Protein AF-A0A6U3QDC5-F1 (afdb_monomer)

Secondary structure (DSSP, 8-state):
-PPPPP-------TT-HHHHHHHHHHH---S----SS---SGGGHHHHHHHHHHHHHHHHHHHHHHTSGGGS------------------------------------TTSPPPEEEEEE--S-HHHHHHHHHHHHHTTEEEEE---S-SSPSSPPTT---SS--EEEEEEE-GGGGGGGSTT--SS-TT-------------------

Nearest PDB structures (foldseek):
  8fzb-assembly3_C  TM=7.877E-01  e=9.342E-04  Homo sapiens
  8fzb-assembly2_B  TM=7.546E-01  e=1.269E-03  Homo sapiens
  8fzb-assembly1_A  TM=7.494E-01  e=5.878E-03  Homo sapiens
  1f38-assembly1_A  TM=3.798E-01  e=4.568E-01  Methanothermobacter thermautotrophicus
  7f4t-assembly4_K  TM=3.963E-01  e=2.115E+00  Tetrahymena thermophila SB210

Foldseek 3Di:
DDDDDDDDDADADQLDPVRLVVCCVPPNQDLEDEDDCQLVDLVRLLSNLLSVVVSLVSVVVVVVVVPPPPPPDDDDDDDDDDDDDDDDDDDDDDDDDDDDPPPPPDPPVPDDRRKYKYWDFDPDPVSVVSSQVSCVVLQKHKDWDPDPPPADPPHPPPDDDPTDTTIIIIGGHPVCPVVPDVQDDSRDPPPPVDPDDDDDDDDDDDDGD

Solvent-accessible surface area (backbone atoms only — not comparable to full-atom values): 14179 Å² total; per-residue (Å²): 131,83,84,74,84,86,84,86,87,80,76,72,52,67,39,38,63,68,35,48,52,50,42,35,74,76,72,45,70,74,72,64,50,82,39,73,61,70,70,79,48,77,81,51,43,60,26,43,49,32,42,52,50,50,50,47,52,51,44,52,52,54,62,59,57,77,74,63,71,86,82,76,84,83,82,89,81,87,82,84,88,82,92,80,89,84,83,89,82,90,82,82,90,84,81,90,86,83,78,78,89,70,83,72,78,72,85,72,76,86,76,66,76,64,57,34,46,34,38,40,43,80,88,44,74,67,58,52,53,49,48,54,52,52,32,49,75,72,24,32,40,78,41,77,59,85,72,87,74,84,63,67,84,76,68,57,95,84,72,81,71,96,63,78,74,45,42,31,38,37,31,71,27,82,95,36,65,74,57,78,44,96,63,58,71,70,48,70,91,74,77,68,85,71,91,69,89,80,81,89,78,96,71,88,85,89,75,87,113

Sequence (209 aa):
GGARAIISVAELLWGDRESAEALVRHQGVPDILLGADVVCWHESVAPLLETVKFLLLERVREVRYDGQDERGEMGQSTPMRHDQQDQQAAGESRKDQKEGQQQQEADDDGDAPPRLFLGYVCRATQTRRQLFEMAEDMGLSLTPWAGDGFIPEPVPPKVESVLELELLVVQLSPDKQDIDRPGTCLFSSDAQIGSEVGGTLFKDRQAPC

Mean predicted aligned error: 14.73 Å

Radius of gyration: 25.22 Å; Cα contacts (8 Å, |Δi|>4): 173; chains: 1; bounding box: 50×54×84 Å

InterPro domains:
  IPR029063 S-adenosyl-L-methionine-dependent methyltransferase superfamily [G3DSA:3.40.50.150] (2-146)

Organism: NCBI:txid3111310

pLDDT: mean 70.89, std 18.96, range [33.62, 95.56]

Structure (mmCIF, N/CA/C/O backbone):
data_AF-A0A6U3QDC5-F1
#
_entry.id   AF-A0A6U3QDC5-F1
#
loop_
_atom_site.group_PDB
_atom_site.id
_atom_site.type_symbol
_atom_site.label_atom_id
_atom_site.label_alt_id
_atom_site.label_comp_id
_atom_site.label_asym_id
_atom_site.label_entity_id
_atom_site.label_seq_id
_atom_site.pdbx_PDB_ins_code
_atom_site.Cartn_x
_atom_site.Cartn_y
_atom_site.Cartn_z
_atom_site.occupancy
_atom_site.B_iso_or_equiv
_atom_site.auth_seq_id
_atom_site.auth_comp_id
_atom_site.auth_asym_id
_atom_site.auth_atom_id
_atom_site.pdbx_PDB_model_num
ATOM 1 N N . GLY A 1 1 ? 2.749 -22.448 26.065 1.00 47.81 1 GLY A N 1
ATOM 2 C CA . GLY A 1 1 ? 1.985 -22.962 24.915 1.00 47.81 1 GLY A CA 1
ATOM 3 C C . GLY A 1 1 ? 2.172 -21.981 23.789 1.00 47.81 1 GLY A C 1
ATOM 4 O O . GLY A 1 1 ? 1.969 -20.802 24.031 1.00 47.81 1 GLY A O 1
ATOM 5 N N . GLY A 1 2 ? 2.661 -22.423 22.632 1.00 63.94 2 GLY A N 1
ATOM 6 C CA . GLY A 1 2 ? 2.865 -21.520 21.499 1.00 63.94 2 GLY A CA 1
ATOM 7 C C . GLY A 1 2 ? 1.519 -21.022 20.986 1.00 63.94 2 GLY A C 1
ATOM 8 O O . GLY A 1 2 ? 0.632 -21.838 20.731 1.00 63.94 2 GLY A O 1
ATOM 9 N N . ALA A 1 3 ? 1.360 -19.705 20.870 1.00 68.25 3 ALA A N 1
ATOM 10 C CA . ALA A 1 3 ? 0.239 -19.131 20.144 1.00 68.25 3 ALA A CA 1
ATOM 11 C C . ALA A 1 3 ? 0.279 -19.673 18.709 1.00 68.25 3 ALA A C 1
ATOM 13 O O . ALA A 1 3 ? 1.317 -19.635 18.046 1.00 68.25 3 ALA A O 1
ATOM 14 N N . ARG A 1 4 ? -0.829 -20.255 18.252 1.00 77.75 4 ARG A N 1
ATOM 15 C CA . ARG A 1 4 ? -0.943 -20.755 16.885 1.00 77.75 4 ARG A CA 1
ATOM 16 C C . ARG A 1 4 ? -1.417 -19.595 16.021 1.00 77.75 4 ARG A C 1
ATOM 18 O O . ARG A 1 4 ? -2.488 -19.059 16.285 1.00 77.75 4 ARG A O 1
ATOM 25 N N . ALA A 1 5 ? -0.629 -19.220 15.017 1.00 77.62 5 ALA A N 1
ATOM 26 C CA . ALA A 1 5 ? -1.047 -18.212 14.051 1.00 77.62 5 ALA A CA 1
ATOM 27 C C . ALA A 1 5 ? -2.346 -18.664 13.362 1.00 77.62 5 ALA A C 1
ATOM 29 O O . ALA A 1 5 ? -2.439 -19.802 12.888 1.00 77.62 5 ALA A O 1
ATOM 30 N N . ILE A 1 6 ? -3.347 -17.785 13.343 1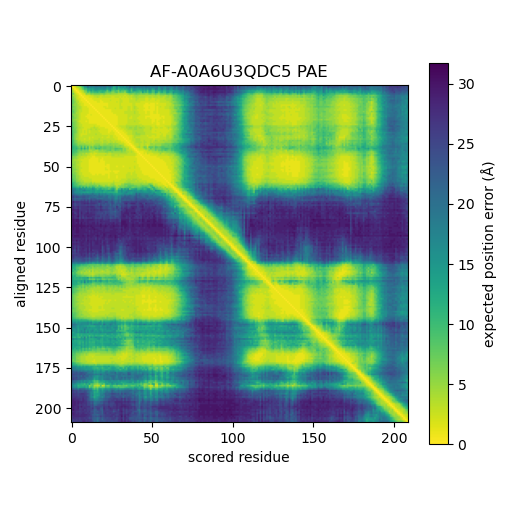.00 85.88 6 ILE A N 1
ATOM 31 C CA . ILE A 1 6 ? -4.575 -17.983 12.576 1.00 85.88 6 ILE A CA 1
ATOM 32 C C . ILE A 1 6 ? -4.279 -17.489 11.164 1.00 85.88 6 ILE A C 1
ATOM 34 O O . ILE A 1 6 ? -3.904 -16.338 10.974 1.00 85.88 6 ILE A O 1
ATOM 38 N N . ILE A 1 7 ? -4.410 -18.378 10.186 1.00 88.00 7 ILE A N 1
ATOM 39 C CA . ILE A 1 7 ? -4.193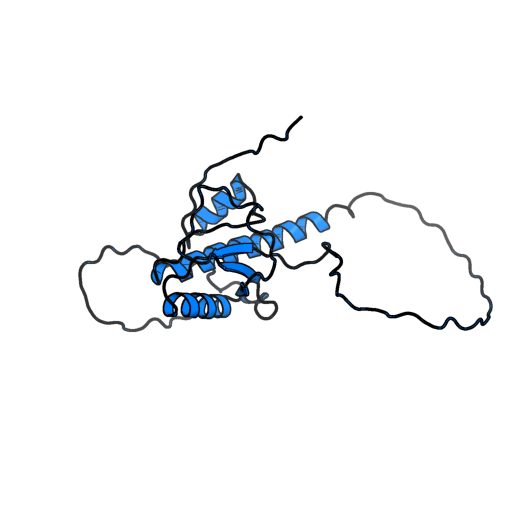 -18.064 8.774 1.00 88.00 7 ILE A CA 1
ATOM 40 C C . ILE A 1 7 ? -5.548 -18.162 8.088 1.00 88.00 7 ILE A C 1
ATOM 42 O O . ILE A 1 7 ? -6.244 -19.169 8.234 1.00 88.00 7 ILE A O 1
ATOM 46 N N . SER A 1 8 ? -5.915 -17.124 7.346 1.00 92.00 8 SER A N 1
ATOM 47 C CA . SER A 1 8 ? -7.126 -17.093 6.533 1.00 92.00 8 SER A CA 1
ATOM 48 C C . SER A 1 8 ? -6.805 -16.574 5.134 1.00 92.00 8 SER A C 1
ATOM 50 O O . SER A 1 8 ? -5.733 -16.019 4.898 1.00 92.00 8 SER A O 1
ATOM 52 N N . VAL A 1 9 ? -7.713 -16.820 4.194 1.00 93.06 9 VAL A N 1
ATOM 53 C CA . VAL A 1 9 ? -7.594 -16.384 2.802 1.00 93.06 9 VAL A CA 1
ATOM 54 C C . VAL A 1 9 ? -8.912 -15.722 2.421 1.00 93.06 9 VAL A C 1
ATOM 56 O O . VAL A 1 9 ? -9.974 -16.270 2.717 1.00 93.06 9 VAL A O 1
ATOM 59 N N . ALA A 1 10 ? -8.839 -14.558 1.783 1.00 93.25 10 ALA A N 1
ATOM 60 C CA . ALA A 1 10 ? -9.979 -13.847 1.218 1.00 93.25 10 ALA A CA 1
ATOM 61 C C . ALA A 1 10 ? -9.617 -13.263 -0.148 1.00 93.25 10 ALA A C 1
ATOM 63 O O . ALA A 1 10 ? -8.443 -13.067 -0.464 1.00 93.25 10 ALA A O 1
ATOM 64 N N . GLU A 1 11 ? -10.644 -13.013 -0.952 1.00 94.50 11 GLU A N 1
ATOM 65 C CA . GLU A 1 11 ? -10.513 -12.347 -2.241 1.00 94.50 11 GLU A CA 1
ATOM 66 C C . GLU A 1 11 ? -10.498 -10.828 -2.042 1.00 94.50 11 GLU A C 1
ATOM 68 O O . GLU A 1 11 ? -11.380 -10.276 -1.382 1.00 94.50 11 GLU A O 1
ATOM 73 N N . LEU A 1 12 ? -9.484 -10.173 -2.610 1.00 94.50 12 LEU A N 1
ATOM 74 C CA . LEU A 1 12 ? -9.339 -8.721 -2.632 1.00 94.50 12 LEU A CA 1
ATOM 75 C C . LEU A 1 12 ? -9.028 -8.272 -4.062 1.00 94.50 12 LEU A C 1
ATOM 77 O O . LEU A 1 12 ? -7.928 -8.520 -4.560 1.00 94.50 12 LEU A O 1
ATOM 81 N N . LEU A 1 13 ? -9.977 -7.600 -4.707 1.00 94.81 13 LEU A N 1
ATOM 82 C CA . LEU A 1 13 ? -9.771 -6.954 -6.002 1.00 94.81 13 LEU A CA 1
ATOM 83 C C . LEU A 1 13 ? -9.375 -5.489 -5.774 1.00 94.81 13 LEU A C 1
ATOM 85 O O . LEU A 1 13 ? -10.077 -4.740 -5.098 1.00 94.81 13 LEU A O 1
ATOM 89 N N . TRP A 1 14 ? -8.226 -5.071 -6.311 1.00 92.94 14 TRP A N 1
ATOM 90 C CA . TRP A 1 14 ? -7.774 -3.684 -6.168 1.00 92.94 14 TRP A CA 1
ATOM 91 C C . TRP A 1 14 ? -8.693 -2.728 -6.925 1.00 92.94 14 TRP A C 1
ATOM 93 O O . TRP A 1 14 ? -9.131 -3.040 -8.030 1.00 92.94 14 TRP A O 1
ATOM 103 N N . GLY A 1 15 ? -8.965 -1.564 -6.337 1.00 93.69 15 GLY A N 1
ATOM 104 C CA . GLY A 1 15 ? -9.924 -0.588 -6.858 1.00 93.69 15 GLY A CA 1
ATOM 105 C C . GLY A 1 15 ? -11.387 -1.033 -6.762 1.00 93.69 15 GLY A C 1
ATOM 106 O O . GLY A 1 15 ? -12.269 -0.290 -7.184 1.00 93.69 15 GLY A O 1
ATOM 107 N N . ASP A 1 16 ? -11.677 -2.209 -6.195 1.00 94.94 16 ASP A N 1
ATOM 108 C CA . ASP A 1 16 ? -13.048 -2.649 -5.954 1.00 94.94 16 ASP A CA 1
ATOM 109 C C . ASP A 1 16 ? -13.456 -2.398 -4.501 1.00 94.94 16 ASP A C 1
ATOM 111 O O . ASP A 1 16 ? -12.910 -2.966 -3.547 1.00 94.94 16 ASP A O 1
ATOM 115 N N . ARG A 1 17 ? -14.448 -1.524 -4.335 1.00 93.38 17 ARG A N 1
ATOM 116 C CA . ARG A 1 17 ? -14.932 -1.114 -3.018 1.00 93.38 17 ARG A CA 1
ATOM 117 C C . ARG A 1 17 ? -15.609 -2.254 -2.270 1.00 93.38 17 ARG A C 1
ATOM 119 O O . ARG A 1 17 ? -15.382 -2.411 -1.073 1.00 93.38 17 ARG A O 1
ATOM 126 N N . GLU A 1 18 ? -16.457 -3.020 -2.950 1.00 94.62 18 GLU A N 1
ATOM 127 C CA . GLU A 1 18 ? -17.256 -4.068 -2.311 1.00 94.62 18 GLU A CA 1
ATOM 128 C C . GLU A 1 18 ? -16.361 -5.181 -1.758 1.00 94.62 18 GLU A C 1
ATOM 130 O O . GLU A 1 18 ? -16.559 -5.639 -0.631 1.00 94.62 18 GLU A O 1
ATOM 135 N N . SER A 1 19 ? -15.327 -5.558 -2.510 1.00 95.56 19 SER A N 1
ATOM 136 C CA . SER A 1 19 ? -14.301 -6.513 -2.104 1.00 95.56 19 SER A CA 1
ATOM 137 C C . SER A 1 19 ? -13.493 -6.009 -0.904 1.00 95.56 19 SER A C 1
ATOM 139 O O . SER A 1 19 ? -13.319 -6.753 0.065 1.00 95.56 19 SER A O 1
ATOM 141 N N . ALA A 1 20 ? -13.067 -4.741 -0.905 1.00 95.12 20 ALA A N 1
ATOM 142 C CA . ALA A 1 20 ? -12.351 -4.153 0.228 1.00 95.12 20 ALA A CA 1
ATOM 143 C C . ALA A 1 20 ? -13.226 -4.061 1.496 1.00 95.12 20 ALA A C 1
ATOM 145 O O . ALA A 1 20 ? -12.783 -4.425 2.586 1.00 95.12 20 ALA A O 1
ATOM 146 N N . GLU A 1 21 ? -14.489 -3.644 1.366 1.00 94.38 21 GLU A N 1
ATOM 147 C CA . GLU A 1 21 ? -15.450 -3.606 2.477 1.00 94.38 21 GLU A CA 1
ATOM 148 C C . GLU A 1 21 ? -15.765 -5.008 3.016 1.00 94.38 21 GLU A C 1
ATOM 150 O O . GLU A 1 21 ? -15.893 -5.195 4.228 1.00 94.38 21 GLU A O 1
ATOM 155 N N . ALA A 1 22 ? -15.888 -6.009 2.140 1.00 94.69 22 ALA A N 1
ATOM 156 C CA . ALA A 1 22 ? -16.085 -7.395 2.548 1.00 94.69 22 ALA A CA 1
ATOM 157 C C . ALA A 1 22 ? -14.881 -7.923 3.340 1.00 94.69 22 ALA A C 1
ATOM 159 O O . ALA A 1 22 ? -15.078 -8.553 4.382 1.00 94.69 22 ALA A O 1
ATOM 160 N N . LEU A 1 23 ? -13.654 -7.625 2.897 1.00 94.81 23 LEU A N 1
ATOM 161 C CA . LEU A 1 23 ? -12.435 -7.986 3.618 1.00 94.81 23 LEU A CA 1
ATOM 162 C C . LEU A 1 23 ? -12.435 -7.391 5.031 1.00 94.81 23 LEU A C 1
ATOM 164 O O . LEU A 1 23 ? -12.326 -8.143 5.998 1.00 94.81 23 LEU A O 1
ATOM 168 N N . VAL A 1 24 ? -12.639 -6.075 5.154 1.00 94.38 24 VAL A N 1
ATOM 169 C CA . VAL A 1 24 ? -12.664 -5.382 6.454 1.00 94.38 24 VAL A CA 1
ATOM 170 C C . VAL A 1 24 ? -13.759 -5.943 7.362 1.00 94.38 24 VAL A C 1
ATOM 172 O O . VAL A 1 24 ? -13.515 -6.222 8.532 1.00 94.38 24 VAL A O 1
ATOM 175 N N . ARG A 1 25 ? -14.958 -6.199 6.830 1.00 92.75 25 ARG A N 1
ATOM 176 C CA . ARG A 1 25 ? -16.077 -6.753 7.609 1.00 92.75 25 ARG A CA 1
ATOM 177 C C . ARG A 1 25 ? -15.794 -8.155 8.155 1.00 92.75 25 ARG A C 1
ATOM 179 O O . ARG A 1 25 ? -16.276 -8.493 9.233 1.00 92.75 25 ARG A O 1
ATOM 186 N N . HIS A 1 26 ? -15.085 -8.991 7.399 1.00 92.62 26 HIS A N 1
ATOM 187 C CA . HIS A 1 26 ? -14.861 -10.393 7.757 1.00 92.62 26 HIS A CA 1
ATOM 188 C C . HIS A 1 26 ? -13.547 -10.643 8.499 1.00 92.62 26 HIS A C 1
ATOM 190 O O . HIS A 1 26 ? -13.473 -11.606 9.262 1.00 92.62 26 HIS A O 1
ATOM 196 N N . GLN A 1 27 ? -12.524 -9.820 8.264 1.00 91.69 27 GLN A N 1
ATOM 197 C CA . GLN A 1 27 ? -11.168 -10.026 8.781 1.00 91.69 27 GLN A CA 1
ATOM 198 C C . GLN A 1 27 ? -10.634 -8.853 9.611 1.00 91.69 27 GLN A C 1
ATOM 200 O O . GLN A 1 27 ? -9.591 -9.006 10.241 1.00 91.69 27 GLN A O 1
ATOM 205 N N . GLY A 1 28 ? -11.347 -7.725 9.661 1.00 90.69 28 GLY A N 1
ATOM 206 C CA . GLY A 1 28 ? -10.869 -6.487 10.274 1.00 90.69 28 GLY A CA 1
ATOM 207 C C . GLY A 1 28 ? -9.958 -5.687 9.343 1.00 90.69 28 GLY A C 1
ATOM 208 O O . GLY A 1 28 ? -9.640 -6.111 8.227 1.00 90.69 28 GLY A O 1
ATOM 209 N N . VAL A 1 29 ? -9.550 -4.502 9.795 1.00 89.56 29 VAL A N 1
ATOM 210 C CA . VAL A 1 29 ? -8.582 -3.678 9.066 1.00 89.56 29 VAL A CA 1
ATOM 211 C C . VAL A 1 29 ? -7.171 -4.195 9.371 1.00 89.56 29 VAL A C 1
ATOM 213 O O . VAL A 1 29 ? -6.820 -4.325 10.543 1.00 89.56 29 VAL A O 1
ATOM 216 N N . PRO A 1 30 ? -6.345 -4.510 8.359 1.00 86.88 30 PRO A N 1
ATOM 217 C CA . PRO A 1 30 ? -4.997 -5.001 8.607 1.00 86.88 30 PRO A CA 1
ATOM 218 C C . PRO A 1 30 ? -4.096 -3.893 9.166 1.00 86.88 30 PRO A C 1
ATOM 220 O O . PRO A 1 30 ? -4.074 -2.782 8.639 1.00 86.88 30 PRO A O 1
ATOM 223 N N . ASP A 1 31 ? -3.278 -4.224 10.167 1.00 81.06 31 ASP A N 1
ATOM 224 C CA . ASP A 1 31 ? -2.213 -3.334 10.658 1.00 81.06 31 ASP A CA 1
ATOM 225 C C . ASP A 1 31 ? -1.063 -3.203 9.645 1.00 81.06 31 ASP A C 1
ATOM 227 O O . ASP A 1 31 ? -0.392 -2.177 9.551 1.00 81.06 31 ASP A O 1
ATOM 231 N N . ILE A 1 32 ? -0.807 -4.276 8.892 1.00 81.81 32 ILE A N 1
ATOM 232 C CA . ILE A 1 32 ? 0.319 -4.396 7.964 1.00 81.81 32 ILE A CA 1
ATOM 233 C C . ILE A 1 32 ? -0.195 -4.984 6.646 1.00 81.81 32 ILE A C 1
ATOM 235 O O . ILE A 1 32 ? -0.820 -6.044 6.640 1.00 81.81 32 ILE A O 1
ATOM 239 N N . LEU A 1 33 ? 0.108 -4.325 5.520 1.00 83.88 33 LEU A N 1
ATOM 240 C CA . LEU A 1 33 ? -0.284 -4.768 4.178 1.00 83.88 33 LEU A CA 1
ATOM 241 C C . LEU A 1 33 ? 0.933 -5.103 3.313 1.00 83.88 33 LEU A C 1
ATOM 243 O O . LEU A 1 33 ? 1.504 -4.248 2.645 1.00 83.88 33 LEU A O 1
ATOM 247 N N . LEU A 1 34 ? 1.282 -6.380 3.236 1.00 82.75 34 LEU A N 1
ATOM 248 C CA . LEU A 1 34 ? 2.436 -6.811 2.455 1.00 82.75 34 LEU A CA 1
ATOM 249 C C . LEU A 1 34 ? 2.053 -7.112 1.004 1.00 82.75 34 LEU A C 1
ATOM 251 O O . LEU A 1 34 ? 1.282 -8.029 0.731 1.00 82.75 34 LEU A O 1
ATOM 255 N N . GLY A 1 35 ? 2.639 -6.361 0.075 1.00 80.88 35 GLY A N 1
ATOM 256 C CA . GLY A 1 35 ? 2.660 -6.673 -1.350 1.00 80.88 35 GLY A CA 1
ATOM 257 C C . GLY A 1 35 ? 4.054 -7.127 -1.777 1.00 80.88 35 GLY A C 1
ATOM 258 O O . GLY A 1 35 ? 5.056 -6.691 -1.220 1.00 80.88 35 GLY A O 1
ATOM 259 N N . ALA A 1 36 ? 4.138 -8.006 -2.770 1.00 78.12 36 ALA A N 1
ATOM 260 C CA . ALA A 1 36 ? 5.397 -8.353 -3.421 1.00 78.12 36 ALA A CA 1
ATOM 261 C C . ALA A 1 36 ? 5.163 -8.353 -4.930 1.00 78.12 36 ALA A C 1
ATOM 263 O O . ALA A 1 36 ? 4.245 -9.020 -5.398 1.00 78.12 36 ALA A O 1
ATOM 264 N N . ASP A 1 37 ? 5.960 -7.577 -5.673 1.00 77.00 37 ASP A N 1
ATOM 265 C CA . ASP A 1 37 ? 5.834 -7.440 -7.138 1.00 77.00 37 ASP A CA 1
ATOM 266 C C . ASP A 1 37 ? 4.422 -6.999 -7.589 1.00 77.00 37 ASP A C 1
ATOM 268 O O . ASP A 1 37 ? 3.948 -7.326 -8.670 1.00 77.00 37 ASP A O 1
ATOM 272 N N . VAL A 1 38 ? 3.718 -6.252 -6.733 1.00 76.31 38 VAL A N 1
ATOM 273 C CA . VAL A 1 38 ? 2.323 -5.841 -6.961 1.00 76.31 38 VAL A CA 1
ATOM 274 C C . VAL A 1 38 ? 2.189 -4.744 -8.021 1.00 76.31 38 VAL A C 1
ATOM 276 O O . VAL A 1 38 ? 1.178 -4.654 -8.710 1.00 76.31 38 VAL A O 1
ATOM 279 N N . VAL A 1 39 ? 3.233 -3.941 -8.219 1.00 74.19 39 VAL A N 1
ATOM 280 C CA . VAL A 1 39 ? 3.257 -2.848 -9.199 1.00 74.19 39 VAL A CA 1
ATOM 281 C C . VAL A 1 39 ? 4.038 -3.296 -10.435 1.00 74.19 39 VAL A C 1
ATOM 283 O O . VAL A 1 39 ? 5.159 -2.866 -10.699 1.00 74.19 39 VAL A O 1
ATOM 286 N N . CYS A 1 40 ? 3.441 -4.219 -11.185 1.00 72.00 40 CYS A N 1
ATOM 287 C CA . CYS A 1 40 ? 3.990 -4.684 -12.461 1.00 72.00 40 CYS A CA 1
ATOM 288 C C . CYS A 1 40 ? 3.501 -3.853 -13.653 1.00 72.00 40 CYS A C 1
ATOM 290 O O . CYS A 1 40 ? 4.185 -3.781 -14.674 1.00 72.00 40 CYS A O 1
ATOM 292 N N . TRP A 1 41 ? 2.329 -3.231 -13.522 1.00 81.62 41 TRP A N 1
ATOM 293 C CA . TRP A 1 41 ? 1.622 -2.567 -14.612 1.00 81.62 41 TRP A CA 1
ATOM 294 C C . TRP A 1 41 ? 1.214 -1.161 -14.191 1.00 81.62 41 TRP A C 1
ATOM 296 O O . TRP A 1 41 ? 0.887 -0.915 -13.031 1.00 81.62 41 TRP A O 1
ATOM 306 N N . HIS A 1 42 ? 1.246 -0.228 -15.136 1.00 82.88 42 HIS A N 1
ATOM 307 C CA . HIS A 1 42 ? 0.830 1.153 -14.897 1.00 82.88 42 HIS A CA 1
ATOM 308 C C . HIS A 1 42 ? -0.639 1.201 -14.442 1.00 82.88 42 HIS A C 1
ATOM 310 O O . HIS A 1 42 ? -0.995 1.936 -13.520 1.00 82.88 42 HIS A O 1
ATOM 316 N N . GLU A 1 43 ? -1.471 0.385 -15.076 1.00 87.25 43 GLU A N 1
ATOM 317 C CA . GLU A 1 43 ? -2.919 0.350 -14.932 1.00 87.25 43 GLU A CA 1
ATOM 318 C C . GLU A 1 43 ? -3.354 -0.149 -13.550 1.00 87.25 43 GLU A C 1
ATOM 320 O O . GLU A 1 43 ? -4.449 0.173 -13.101 1.00 87.25 43 GLU A O 1
ATOM 325 N N . SER A 1 44 ? -2.496 -0.898 -12.848 1.00 87.50 44 SER A N 1
ATOM 326 C CA . SER A 1 44 ? -2.796 -1.411 -11.509 1.00 87.50 44 SER A CA 1
ATOM 327 C C . SER A 1 44 ? -2.431 -0.439 -10.387 1.00 87.50 44 SER A C 1
ATOM 329 O O . SER A 1 44 ? -2.824 -0.670 -9.247 1.00 87.50 44 SER A O 1
ATOM 331 N N . VAL A 1 45 ? -1.696 0.642 -10.675 1.00 89.62 45 VAL A N 1
ATOM 332 C CA . VAL A 1 45 ? -1.231 1.589 -9.648 1.00 89.62 45 VAL A CA 1
ATOM 333 C C . VAL A 1 45 ? -2.395 2.344 -9.012 1.00 89.62 45 VAL A C 1
ATOM 335 O O . VAL A 1 45 ? -2.482 2.382 -7.789 1.00 89.62 45 VAL A O 1
ATOM 338 N N . ALA A 1 46 ? -3.300 2.914 -9.813 1.00 91.94 46 ALA A N 1
ATOM 339 C CA . ALA A 1 46 ? -4.445 3.647 -9.276 1.00 91.94 46 ALA A CA 1
ATOM 340 C C . ALA A 1 46 ? -5.377 2.738 -8.448 1.00 91.94 46 ALA A C 1
ATOM 342 O O . ALA A 1 46 ? -5.572 3.051 -7.276 1.00 91.94 46 ALA A O 1
ATOM 343 N N . PRO A 1 47 ? -5.845 1.577 -8.956 1.00 93.44 47 PRO A N 1
ATOM 344 C CA . PRO A 1 47 ? -6.644 0.640 -8.163 1.00 93.44 47 PRO A CA 1
ATOM 345 C C . PRO A 1 47 ? -5.969 0.219 -6.849 1.00 93.44 47 PRO A C 1
ATOM 347 O O . PRO A 1 47 ? -6.616 0.140 -5.806 1.00 93.44 47 PRO A O 1
ATOM 350 N N . LEU A 1 48 ? -4.652 -0.024 -6.874 1.00 92.69 48 LEU A N 1
ATOM 351 C CA . LEU A 1 48 ? -3.890 -0.353 -5.669 1.00 92.69 48 LEU A CA 1
ATOM 352 C C . LEU A 1 48 ? -3.941 0.792 -4.649 1.00 92.69 48 LEU A C 1
ATOM 354 O O . LEU A 1 48 ? -4.237 0.555 -3.479 1.00 92.69 48 LEU A O 1
ATOM 358 N N . LEU A 1 49 ? -3.661 2.025 -5.076 1.00 93.12 49 LEU A N 1
ATOM 359 C CA . LEU A 1 49 ? -3.659 3.196 -4.197 1.00 93.12 49 LEU A CA 1
ATOM 360 C C . LEU A 1 49 ? -5.058 3.526 -3.655 1.00 93.12 49 LEU A C 1
ATOM 362 O O . LEU A 1 49 ? -5.167 3.889 -2.486 1.00 93.12 49 LEU A O 1
ATOM 366 N N . GLU A 1 50 ? -6.118 3.344 -4.449 1.00 94.06 50 GLU A N 1
ATOM 367 C CA . GLU A 1 50 ? -7.513 3.478 -4.002 1.00 94.06 50 GLU A CA 1
ATOM 368 C C . GLU A 1 50 ? -7.814 2.497 -2.855 1.00 94.06 50 GLU A C 1
ATOM 370 O O . GLU A 1 50 ? -8.284 2.903 -1.788 1.00 94.06 50 GLU A O 1
ATOM 375 N N . THR A 1 51 ? -7.454 1.217 -3.017 1.00 94.44 51 THR A N 1
ATOM 376 C CA . THR A 1 51 ? -7.613 0.200 -1.965 1.00 94.44 51 THR A CA 1
ATOM 377 C C . THR A 1 51 ? -6.778 0.519 -0.724 1.00 94.44 51 THR A C 1
ATOM 379 O O . THR A 1 51 ? -7.286 0.435 0.393 1.00 94.44 51 THR A O 1
ATOM 382 N N . VAL A 1 52 ? -5.513 0.920 -0.883 1.00 93.38 52 VAL A N 1
ATOM 383 C CA . VAL A 1 52 ? -4.634 1.281 0.246 1.00 93.38 52 VAL A CA 1
ATOM 384 C C . VAL A 1 52 ? -5.182 2.489 1.009 1.00 93.38 52 VAL A C 1
ATOM 386 O O . VAL A 1 52 ? -5.226 2.473 2.240 1.00 93.38 52 VAL A O 1
ATOM 389 N N . LYS A 1 53 ? -5.652 3.519 0.296 1.00 93.12 53 LYS A N 1
ATOM 390 C CA . LYS A 1 53 ? -6.286 4.696 0.899 1.00 93.12 53 LYS A CA 1
ATOM 391 C C . LYS A 1 53 ? -7.534 4.315 1.685 1.00 93.12 53 LYS A C 1
ATOM 393 O O . LYS A 1 53 ? -7.698 4.783 2.809 1.00 93.12 53 LYS A O 1
ATOM 398 N N . PHE A 1 54 ? -8.385 3.462 1.117 1.00 93.19 54 PHE A N 1
ATOM 399 C CA . PHE A 1 54 ? -9.572 2.957 1.800 1.00 93.19 54 PHE A CA 1
ATOM 400 C C . PHE A 1 54 ? -9.211 2.263 3.120 1.00 93.19 54 PHE A C 1
ATOM 402 O O . PHE A 1 54 ? -9.762 2.617 4.159 1.00 93.19 54 PHE A O 1
ATOM 409 N N . LEU A 1 55 ? -8.233 1.351 3.113 1.00 92.69 55 LEU A N 1
ATOM 410 C CA . LEU A 1 55 ? -7.808 0.640 4.325 1.00 92.69 55 LEU A CA 1
ATOM 411 C C . LEU A 1 55 ? -7.240 1.590 5.395 1.00 92.69 55 LEU A C 1
ATOM 413 O O . LEU A 1 55 ? -7.553 1.434 6.574 1.00 92.69 55 LEU A O 1
ATOM 417 N N . LEU A 1 56 ? -6.465 2.611 5.007 1.00 91.06 56 LEU A N 1
ATOM 418 C CA . LEU A 1 56 ? -5.980 3.634 5.945 1.00 91.06 56 LEU A CA 1
ATOM 419 C C . LEU A 1 56 ? -7.120 4.444 6.568 1.00 91.06 56 LEU A C 1
ATOM 421 O O . LEU A 1 56 ? -7.092 4.723 7.766 1.00 91.06 56 LEU A O 1
ATOM 425 N N . LEU A 1 57 ? -8.120 4.826 5.770 1.00 90.00 57 LEU A N 1
ATOM 426 C CA . LEU A 1 57 ? -9.285 5.565 6.257 1.00 90.00 57 LEU A CA 1
ATOM 427 C C . LEU A 1 57 ? -10.118 4.724 7.225 1.00 90.00 57 LEU A C 1
ATOM 429 O O . LEU A 1 57 ? -10.513 5.228 8.276 1.00 90.00 57 LEU A O 1
ATOM 433 N N . GLU A 1 58 ? -10.347 3.449 6.912 1.00 90.31 58 GLU A N 1
ATOM 434 C CA . GLU A 1 58 ? -11.027 2.527 7.825 1.00 90.31 58 GLU A CA 1
ATOM 435 C C . GLU A 1 58 ? -10.244 2.352 9.128 1.00 90.31 58 GLU A C 1
ATOM 437 O O . GLU A 1 58 ? -10.841 2.387 10.202 1.00 90.31 58 GLU A O 1
ATOM 442 N N . ARG A 1 59 ? -8.906 2.302 9.074 1.00 88.38 59 ARG A N 1
ATOM 443 C CA . ARG A 1 59 ? -8.091 2.241 10.293 1.00 88.38 59 ARG A CA 1
ATOM 444 C C . ARG A 1 59 ? -8.242 3.487 11.164 1.00 88.38 59 ARG A C 1
ATOM 446 O O . ARG A 1 59 ? -8.354 3.379 12.381 1.00 88.38 59 ARG A O 1
ATOM 453 N N . VAL A 1 60 ? -8.272 4.676 10.557 1.00 86.19 60 VAL A N 1
ATOM 454 C CA . VAL A 1 60 ? -8.541 5.931 11.284 1.00 86.19 60 VAL A CA 1
ATOM 455 C C . VAL A 1 60 ? -9.924 5.896 11.940 1.00 86.19 60 VAL A C 1
ATOM 457 O O . VAL A 1 60 ? -10.085 6.403 13.051 1.00 86.19 60 VAL A O 1
ATOM 460 N N . ARG A 1 61 ? -10.933 5.332 11.263 1.00 85.44 61 ARG A N 1
ATOM 461 C CA . ARG A 1 61 ? -12.296 5.212 11.802 1.00 85.44 61 ARG A CA 1
ATOM 462 C C . ARG A 1 61 ? -12.327 4.271 13.002 1.00 85.44 61 ARG A C 1
ATOM 464 O O . ARG A 1 61 ? -12.866 4.666 14.028 1.00 85.44 61 ARG A O 1
ATOM 471 N N . GLU A 1 62 ? -11.703 3.101 12.898 1.00 81.75 62 GLU A N 1
ATOM 472 C CA . GLU A 1 62 ? -11.616 2.101 13.973 1.00 81.75 62 GLU A CA 1
ATOM 473 C C . GLU A 1 62 ? -11.011 2.693 15.259 1.00 81.75 62 GLU A C 1
ATOM 475 O O . GLU A 1 62 ? -11.661 2.685 16.302 1.00 81.75 62 GLU A O 1
ATOM 480 N N . VAL A 1 63 ? -9.848 3.351 15.160 1.00 74.25 63 VAL A N 1
ATOM 481 C CA . VAL A 1 63 ? -9.164 3.977 16.313 1.00 74.25 63 VAL A CA 1
ATOM 482 C C . VAL A 1 63 ? -10.027 5.041 17.005 1.00 74.25 63 VAL A C 1
ATOM 484 O O . VAL A 1 63 ? -9.956 5.216 18.221 1.00 74.25 63 VAL A O 1
ATOM 487 N N . ARG A 1 64 ? -10.869 5.769 16.259 1.00 73.56 64 ARG A N 1
ATOM 488 C CA . ARG A 1 64 ? -11.741 6.804 16.840 1.00 73.56 64 ARG A CA 1
ATOM 489 C C . ARG A 1 64 ? -12.895 6.229 17.661 1.00 73.56 64 ARG A C 1
ATOM 491 O O . ARG A 1 64 ? -13.331 6.903 18.593 1.00 73.56 64 ARG A O 1
ATOM 498 N N . TYR A 1 65 ? -13.395 5.040 17.323 1.00 61.88 65 TYR A N 1
ATOM 499 C CA . TYR A 1 65 ? -14.518 4.427 18.038 1.00 61.88 65 TYR A CA 1
ATOM 500 C C . TYR A 1 65 ? -14.088 3.802 19.369 1.00 61.88 65 TYR A C 1
ATOM 502 O O . TYR A 1 65 ? -14.797 3.971 20.359 1.00 61.88 65 TYR A O 1
ATOM 510 N N . ASP A 1 66 ? -12.894 3.210 19.443 1.00 59.59 66 ASP A N 1
ATOM 511 C CA . ASP A 1 66 ? -12.385 2.605 20.686 1.00 59.59 66 ASP A CA 1
ATOM 512 C C . ASP A 1 66 ? -12.139 3.633 21.813 1.00 59.59 66 ASP A C 1
ATOM 514 O O . ASP A 1 66 ? -12.112 3.286 22.993 1.00 59.59 66 ASP A O 1
ATOM 518 N N . GLY A 1 67 ? -12.004 4.924 21.481 1.00 57.25 67 GLY A N 1
ATOM 519 C CA . GLY A 1 67 ? -11.710 5.992 22.444 1.00 57.25 67 GLY A CA 1
ATOM 520 C C . GLY A 1 67 ? -12.916 6.657 23.128 1.00 57.25 67 GLY A C 1
ATOM 521 O O . GLY A 1 67 ? -12.708 7.544 23.963 1.00 57.25 67 GLY A O 1
ATOM 522 N N . GLN A 1 68 ? -14.165 6.313 22.781 1.00 54.34 68 GLN A N 1
ATOM 523 C CA . GLN A 1 68 ? -15.355 7.050 23.254 1.00 54.34 68 GLN A CA 1
ATOM 524 C C . GLN A 1 68 ? -16.257 6.310 24.259 1.00 54.34 68 GLN A C 1
ATOM 526 O O . GLN A 1 68 ? -17.098 6.967 24.879 1.00 54.34 68 GLN A O 1
ATOM 531 N N . ASP A 1 69 ? -16.041 5.020 24.529 1.00 55.97 69 ASP A N 1
ATOM 532 C CA . ASP A 1 69 ? -17.001 4.214 25.306 1.00 55.97 69 ASP A CA 1
ATOM 533 C C . ASP A 1 69 ? -16.783 4.175 26.836 1.00 55.97 69 ASP A C 1
ATOM 535 O O . ASP A 1 69 ? -17.638 3.675 27.565 1.00 55.97 69 ASP A O 1
ATOM 539 N N . GLU A 1 70 ? -15.726 4.782 27.391 1.00 55.47 70 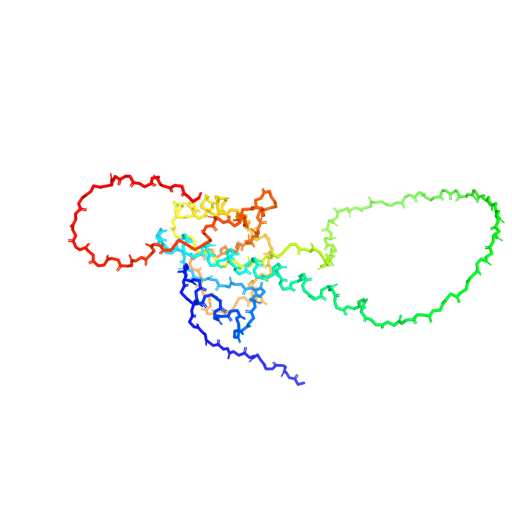GLU A N 1
ATOM 540 C CA . GLU A 1 70 ? -15.479 4.718 28.850 1.00 55.47 70 GLU A CA 1
ATOM 541 C C . GLU A 1 70 ? -16.072 5.873 29.684 1.00 55.47 70 GLU A C 1
ATOM 543 O O . GLU A 1 70 ? -15.932 5.896 30.908 1.00 55.47 70 GLU A O 1
ATOM 548 N N . ARG A 1 71 ? -16.770 6.848 29.082 1.00 56.75 71 ARG A N 1
ATOM 549 C CA . ARG A 1 71 ? -17.344 8.000 29.824 1.00 56.75 71 ARG A CA 1
ATOM 550 C C . ARG A 1 71 ? -18.858 7.956 30.024 1.00 56.75 71 ARG A C 1
ATOM 552 O O . ARG A 1 71 ? -19.490 8.987 30.254 1.00 56.75 71 ARG A O 1
ATOM 559 N N . GLY A 1 72 ? -19.422 6.754 29.973 1.00 54.88 72 GLY A N 1
ATOM 560 C CA . GLY A 1 72 ? -20.860 6.538 29.942 1.00 54.88 72 GLY A CA 1
ATOM 561 C C . GLY A 1 72 ? -21.510 5.900 31.164 1.00 54.88 72 GLY A C 1
ATOM 562 O O . GLY A 1 72 ? -22.671 5.576 31.016 1.00 54.88 72 GLY A O 1
ATOM 563 N N . GLU A 1 73 ? -20.873 5.707 32.331 1.00 55.78 73 GLU A N 1
ATOM 564 C CA . GLU A 1 73 ? -21.609 5.289 33.547 1.00 55.78 73 GLU A CA 1
ATOM 565 C C . GLU A 1 73 ? -20.777 5.385 34.847 1.00 55.78 73 GLU A C 1
ATOM 567 O O . GLU A 1 73 ? -20.001 4.501 35.185 1.00 55.78 73 GLU A O 1
ATOM 572 N N . MET A 1 74 ? -20.963 6.458 35.623 1.00 49.91 74 MET A N 1
ATOM 573 C CA . MET A 1 74 ? -21.299 6.356 37.053 1.00 49.91 74 MET A CA 1
ATOM 574 C C . MET A 1 74 ? -21.640 7.738 37.607 1.00 49.91 74 MET A C 1
ATOM 576 O O . MET A 1 74 ? -20.859 8.688 37.567 1.00 49.91 74 MET A O 1
ATOM 580 N N . GLY A 1 75 ? -22.872 7.845 38.093 1.00 49.66 75 GLY A N 1
ATOM 581 C CA . GLY A 1 75 ? -23.423 9.065 38.644 1.00 49.66 75 GLY A CA 1
ATOM 582 C C . GLY A 1 75 ? -22.840 9.475 39.998 1.00 49.66 75 GLY A C 1
ATOM 583 O O . GLY A 1 75 ? -22.329 8.671 40.765 1.00 49.66 75 GLY A O 1
ATOM 584 N N . GLN A 1 76 ? -23.063 10.759 40.280 1.00 54.50 76 GLN A N 1
ATOM 585 C CA . GLN A 1 76 ? -23.422 11.328 41.581 1.00 54.50 76 GLN A CA 1
ATOM 586 C C . GLN A 1 76 ? -22.442 11.118 42.748 1.00 54.50 76 GLN A 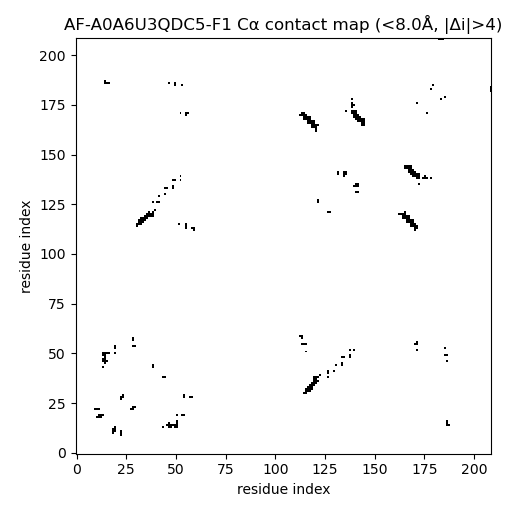C 1
ATOM 588 O O . GLN A 1 76 ? -22.500 10.116 43.452 1.00 54.50 76 GLN A O 1
ATOM 593 N N . SER A 1 77 ? -21.688 12.170 43.089 1.00 46.44 77 SER A N 1
ATOM 594 C CA . SER A 1 77 ? -21.863 12.905 44.361 1.00 46.44 77 SER A CA 1
ATOM 595 C C . SER A 1 77 ? -20.825 14.023 44.514 1.00 46.44 77 SER A C 1
ATOM 597 O O . SER A 1 77 ? -19.621 13.800 44.458 1.00 46.44 77 SER A O 1
ATOM 599 N N . THR A 1 78 ? -21.313 15.244 44.733 1.00 49.09 78 THR A N 1
ATOM 600 C CA . THR A 1 78 ? -20.553 16.403 45.239 1.00 49.09 78 THR A CA 1
ATOM 601 C C . THR A 1 78 ? -20.104 16.136 46.690 1.00 49.09 78 THR A C 1
ATOM 603 O O . THR A 1 78 ? -20.808 15.413 47.398 1.00 49.09 78 THR A O 1
ATOM 606 N N . PRO A 1 79 ? -19.015 16.757 47.193 1.00 53.88 79 PRO A N 1
ATOM 607 C CA . PRO A 1 79 ? -19.224 17.996 47.954 1.00 53.88 79 PRO A CA 1
ATOM 608 C C . PRO A 1 79 ? -18.109 19.069 47.863 1.00 53.88 79 PRO A C 1
ATOM 610 O O . PRO A 1 79 ? -16.922 18.796 47.761 1.00 53.88 79 PRO A O 1
ATOM 613 N N . MET A 1 80 ? -18.583 20.317 47.933 1.00 42.91 80 MET A N 1
ATOM 614 C CA . MET A 1 80 ? -18.068 21.528 48.605 1.00 42.91 80 MET A CA 1
ATOM 615 C C . MET A 1 80 ? -16.590 21.654 49.054 1.00 42.91 80 MET A C 1
ATOM 617 O O . MET A 1 80 ? -16.146 20.975 49.970 1.00 42.91 80 MET A O 1
ATOM 621 N N . ARG A 1 81 ? -15.958 22.710 48.501 1.00 55.69 81 ARG A N 1
ATOM 622 C CA . ARG A 1 81 ? -15.065 23.754 49.078 1.00 55.69 81 ARG A CA 1
ATOM 623 C C . ARG A 1 81 ? -14.154 23.421 50.274 1.00 55.69 81 ARG A C 1
ATOM 625 O O . ARG A 1 81 ? -14.658 23.118 51.349 1.00 55.69 81 ARG A O 1
ATOM 632 N N . HIS A 1 82 ? -12.878 23.815 50.157 1.00 47.28 82 HIS A N 1
ATOM 633 C CA . HIS A 1 82 ? -12.234 24.769 51.082 1.00 47.28 82 HIS A CA 1
ATOM 634 C C . HIS A 1 82 ? -11.046 25.492 50.422 1.00 47.28 82 HIS A C 1
ATOM 636 O O . HIS A 1 82 ? -10.214 24.868 49.769 1.00 47.28 82 HIS A O 1
ATOM 642 N N . ASP A 1 83 ? -11.003 26.812 50.615 1.00 57.09 83 ASP A N 1
ATOM 643 C CA . ASP A 1 83 ? -9.854 27.693 50.401 1.00 57.09 83 ASP A CA 1
ATOM 644 C C . ASP A 1 83 ? -8.707 27.344 51.364 1.00 57.09 83 ASP A C 1
ATOM 646 O O . ASP A 1 83 ? -8.968 27.133 52.550 1.00 57.09 83 ASP A O 1
ATOM 650 N N . GLN A 1 84 ? -7.449 27.407 50.909 1.00 52.19 84 GLN A N 1
ATOM 651 C CA . GLN A 1 84 ? -6.374 28.031 51.695 1.00 52.19 84 GLN A CA 1
ATOM 652 C C . GLN A 1 84 ? -5.115 28.333 50.867 1.00 52.19 84 GLN A C 1
ATOM 654 O O . GLN A 1 84 ? -4.539 27.474 50.205 1.00 52.19 84 GLN A O 1
ATOM 659 N N . GLN A 1 85 ? -4.730 29.607 50.946 1.00 49.25 85 GLN A N 1
ATOM 660 C CA . GLN A 1 85 ? -3.432 30.199 50.628 1.00 49.25 85 GLN A CA 1
ATOM 661 C C . GLN A 1 85 ? -2.285 29.519 51.402 1.00 49.25 85 GLN A C 1
ATOM 663 O O . GLN A 1 85 ? -2.486 29.139 52.550 1.00 49.25 85 GLN A O 1
ATOM 668 N N . ASP A 1 86 ? -1.080 29.427 50.825 1.00 47.31 86 ASP A N 1
ATOM 669 C CA . ASP A 1 86 ? 0.043 30.360 51.071 1.00 47.31 86 ASP A CA 1
ATOM 670 C C . ASP A 1 86 ? 1.444 29.761 50.786 1.00 47.31 86 ASP A C 1
ATOM 672 O O . ASP A 1 86 ? 1.751 28.625 51.123 1.00 47.31 86 ASP A O 1
ATOM 676 N N . GLN A 1 87 ? 2.298 30.646 50.254 1.00 51.66 87 GLN A N 1
ATOM 677 C CA . GLN A 1 87 ? 3.739 30.832 50.519 1.00 51.66 87 GLN A CA 1
ATOM 678 C C . GLN A 1 87 ? 4.839 29.877 49.982 1.00 51.66 87 GLN A C 1
ATOM 680 O O . GLN A 1 87 ? 5.090 28.793 50.485 1.00 51.66 87 GLN A O 1
ATOM 685 N N . GLN A 1 88 ? 5.599 30.462 49.037 1.00 43.12 88 GLN A N 1
ATOM 686 C CA . GLN A 1 88 ? 7.055 30.741 49.035 1.00 43.12 88 GLN A CA 1
ATOM 687 C C . GLN A 1 88 ? 8.111 29.614 49.147 1.00 43.12 88 GLN A C 1
ATOM 689 O O . GLN A 1 88 ? 8.168 28.877 50.119 1.00 43.12 88 GLN A O 1
ATOM 694 N N . ALA A 1 89 ? 9.086 29.694 48.221 1.00 42.28 89 ALA A N 1
ATOM 695 C CA . ALA A 1 89 ? 10.539 29.855 48.455 1.00 42.28 89 ALA A CA 1
ATOM 696 C C . ALA A 1 89 ? 11.454 28.929 47.616 1.00 42.28 89 ALA A C 1
ATOM 698 O O . ALA A 1 89 ? 11.447 27.714 47.746 1.00 42.28 89 ALA A O 1
ATOM 699 N N . ALA A 1 90 ? 12.245 29.599 46.768 1.00 44.06 90 ALA A N 1
ATOM 700 C CA . ALA A 1 90 ? 13.661 29.425 46.408 1.00 44.06 90 ALA A CA 1
ATOM 701 C C . ALA A 1 90 ? 14.428 28.104 46.671 1.00 44.06 90 ALA A C 1
ATOM 703 O O . ALA A 1 90 ? 14.404 27.544 47.760 1.00 44.06 90 ALA A O 1
ATOM 704 N N . GLY A 1 91 ? 15.289 27.759 45.701 1.00 41.28 91 GLY A N 1
ATOM 705 C CA . GLY A 1 91 ? 16.447 26.860 45.852 1.00 41.28 91 GLY A CA 1
ATOM 706 C C . GLY A 1 91 ? 16.835 26.226 44.510 1.00 41.28 91 GLY A C 1
ATOM 707 O O . GLY A 1 91 ? 16.211 25.271 44.076 1.00 41.28 91 GLY A O 1
ATOM 708 N N . GLU A 1 92 ? 17.642 26.902 43.691 1.00 40.66 92 GLU A N 1
ATOM 709 C CA . GLU A 1 92 ? 19.086 26.652 43.508 1.00 40.66 92 GLU A CA 1
ATOM 710 C C . GLU A 1 92 ? 19.472 25.379 42.724 1.00 40.66 92 GLU A C 1
ATOM 712 O O . GLU A 1 92 ? 19.375 24.252 43.193 1.00 40.66 92 GLU A O 1
ATOM 717 N N . SER A 1 93 ? 20.038 25.644 41.540 1.00 52.34 93 SER A N 1
ATOM 718 C CA . SER A 1 93 ? 21.259 25.048 40.985 1.00 52.34 93 SER A CA 1
ATOM 719 C C . SER A 1 93 ? 21.433 23.529 41.021 1.00 52.34 93 SER A C 1
ATOM 721 O O . SER A 1 93 ? 21.947 22.971 41.989 1.00 52.34 93 SER A O 1
ATOM 723 N N . ARG A 1 94 ? 21.284 22.899 39.848 1.00 50.94 94 ARG A N 1
ATOM 724 C CA . ARG A 1 94 ? 22.179 21.809 39.434 1.00 50.94 94 ARG A CA 1
ATOM 725 C C . ARG A 1 94 ? 22.649 21.993 37.995 1.00 50.94 94 ARG A C 1
ATOM 727 O O . ARG A 1 94 ? 21.860 22.149 37.070 1.00 50.94 94 ARG A O 1
ATOM 734 N N . LYS A 1 95 ? 23.975 22.021 37.890 1.00 48.03 95 LYS A N 1
ATOM 735 C CA . LYS A 1 95 ? 24.786 21.968 36.684 1.00 48.03 95 LYS A CA 1
ATOM 736 C C . LYS A 1 95 ? 24.804 20.552 36.095 1.00 48.03 95 LYS A C 1
ATOM 738 O O . LYS A 1 95 ? 24.584 19.587 36.819 1.00 48.03 95 LYS A O 1
ATOM 743 N N . ASP A 1 96 ? 25.204 20.517 34.826 1.00 54.38 96 ASP A N 1
ATOM 744 C CA . ASP A 1 96 ? 25.905 19.430 34.137 1.00 54.38 96 ASP A CA 1
ATOM 745 C C . ASP A 1 96 ? 25.134 18.123 33.912 1.00 54.38 96 ASP A C 1
ATOM 747 O O . ASP A 1 96 ? 25.119 17.243 34.763 1.00 54.38 96 ASP A O 1
ATOM 751 N N . GLN A 1 97 ? 24.582 17.975 32.702 1.00 52.53 97 GLN A N 1
ATOM 752 C CA . GLN A 1 97 ? 24.777 16.798 31.838 1.00 52.53 97 GLN A CA 1
ATOM 753 C C . GLN A 1 97 ? 23.938 16.933 30.561 1.00 52.53 97 GLN A C 1
ATOM 755 O O . GLN A 1 97 ? 22.711 16.956 30.607 1.00 52.53 97 GLN A O 1
ATOM 760 N N . LYS A 1 98 ? 24.602 16.974 29.402 1.00 44.44 98 LYS A N 1
ATOM 761 C CA . LYS A 1 98 ? 24.045 16.413 28.166 1.00 44.44 98 LYS A CA 1
ATOM 762 C C . LYS A 1 98 ? 25.184 15.951 27.265 1.00 44.44 98 LYS A C 1
ATOM 764 O O . LYS A 1 98 ? 25.631 16.643 26.356 1.00 44.44 98 LYS A O 1
ATOM 769 N N . GLU A 1 99 ? 25.680 14.769 27.606 1.00 47.03 99 GLU A N 1
ATOM 770 C CA . GLU A 1 99 ? 26.245 13.840 26.638 1.00 47.03 99 GLU A CA 1
ATOM 771 C C . GLU A 1 99 ? 25.152 13.438 25.634 1.00 47.03 99 GLU A C 1
ATOM 773 O O . GLU A 1 99 ? 23.978 13.340 25.990 1.00 47.03 99 GLU A O 1
ATOM 778 N N . GLY A 1 100 ? 25.565 13.253 24.379 1.00 43.56 100 GLY A N 1
ATOM 779 C CA . GLY A 1 100 ? 24.932 12.401 23.370 1.00 43.56 100 GLY A CA 1
ATOM 780 C C . GLY A 1 100 ? 23.407 12.396 23.290 1.00 43.56 100 GLY A C 1
ATOM 781 O O . GLY A 1 100 ? 22.761 11.491 23.804 1.00 43.56 100 GLY A O 1
ATOM 782 N N . GLN A 1 101 ? 22.832 13.307 22.504 1.00 42.31 101 GLN A N 1
ATOM 783 C CA . GLN A 1 101 ? 21.547 13.032 21.861 1.00 42.31 101 GLN A CA 1
ATOM 784 C C . GLN A 1 101 ? 21.779 12.035 20.716 1.00 42.31 101 GLN A C 1
ATOM 786 O O . GLN A 1 101 ? 21.875 12.417 19.555 1.00 42.31 101 GLN A O 1
ATOM 791 N N . GLN A 1 102 ? 21.900 10.751 21.050 1.00 49.22 102 GLN A N 1
ATOM 792 C CA . GLN A 1 102 ? 21.307 9.732 20.193 1.00 49.22 102 GLN A CA 1
ATOM 793 C C . GLN A 1 102 ? 19.812 9.801 20.479 1.00 49.22 102 GLN A C 1
ATOM 795 O O . GLN A 1 102 ? 19.381 9.598 21.613 1.00 49.22 102 GLN A O 1
ATOM 800 N N . GLN A 1 103 ? 19.045 10.214 19.473 1.00 45.62 103 GLN A N 1
ATOM 801 C CA . GLN A 1 103 ? 17.592 10.124 19.477 1.00 45.62 103 GLN A CA 1
ATOM 802 C C . GLN A 1 103 ? 17.226 8.647 19.571 1.00 45.62 103 GLN A C 1
ATOM 804 O O . GLN A 1 103 ? 17.136 7.936 18.580 1.00 45.62 103 GLN A O 1
ATOM 809 N N . GLN A 1 104 ? 17.086 8.183 20.803 1.00 46.28 104 GLN A N 1
ATOM 810 C CA . GLN A 1 104 ? 16.233 7.064 21.121 1.00 46.28 104 GLN A CA 1
ATOM 811 C C . GLN A 1 104 ? 14.824 7.647 21.026 1.00 46.28 104 GLN A C 1
ATOM 813 O O . GLN A 1 104 ? 14.381 8.368 21.923 1.00 46.28 104 GLN A O 1
ATOM 818 N N . GLU A 1 105 ? 14.206 7.484 19.855 1.00 46.81 105 GLU A N 1
ATOM 819 C CA . GLU A 1 105 ? 12.779 7.718 19.671 1.00 46.81 105 GLU A CA 1
ATOM 820 C C . GLU A 1 105 ? 12.085 6.783 20.659 1.00 46.81 105 GLU A C 1
ATOM 822 O O . GLU A 1 105 ? 12.072 5.569 20.494 1.00 46.81 105 GLU A O 1
ATOM 827 N N . ALA A 1 106 ? 11.666 7.349 21.788 1.00 41.62 106 ALA A N 1
ATOM 828 C CA . ALA A 1 106 ? 10.787 6.659 22.700 1.00 41.62 106 ALA A CA 1
ATOM 829 C C . ALA A 1 106 ? 9.476 6.452 21.946 1.00 41.62 106 ALA A C 1
ATOM 831 O O . ALA A 1 106 ? 8.889 7.427 21.470 1.00 41.62 106 ALA A O 1
ATOM 832 N N . ASP A 1 107 ? 9.077 5.190 21.831 1.00 44.81 107 ASP A N 1
ATOM 833 C CA . ASP A 1 107 ? 7.795 4.727 21.321 1.00 44.81 107 ASP A CA 1
ATOM 834 C C . ASP A 1 107 ? 6.657 5.314 22.181 1.00 44.81 107 ASP A C 1
ATOM 836 O O . ASP A 1 107 ? 6.122 4.685 23.093 1.00 44.81 107 ASP A O 1
ATOM 840 N N . ASP A 1 108 ? 6.325 6.582 21.942 1.00 45.19 108 ASP A N 1
ATOM 841 C CA . ASP A 1 108 ? 5.079 7.210 22.373 1.00 45.19 108 ASP A CA 1
ATOM 842 C C . ASP A 1 108 ? 3.994 6.778 21.374 1.00 45.19 108 ASP A C 1
ATOM 844 O O . ASP A 1 108 ? 3.541 7.536 20.518 1.00 45.19 108 ASP A O 1
ATOM 848 N N . ASP A 1 109 ? 3.639 5.491 21.434 1.00 53.25 109 ASP A N 1
ATOM 849 C CA . ASP A 1 109 ? 2.704 4.793 20.534 1.00 53.25 109 ASP A CA 1
ATOM 850 C C . ASP A 1 109 ? 1.243 5.285 20.644 1.00 53.25 109 ASP A C 1
ATOM 852 O O . ASP A 1 109 ? 0.346 4.756 19.990 1.00 53.25 109 ASP A O 1
ATOM 856 N N . GLY A 1 110 ? 0.971 6.296 21.473 1.00 55.84 110 GLY A N 1
ATOM 857 C CA . GLY A 1 110 ? -0.389 6.708 21.818 1.00 55.84 110 GLY A CA 1
ATOM 858 C C . GLY A 1 110 ? -1.144 7.498 20.744 1.00 55.84 110 GLY A C 1
ATOM 859 O O . GLY A 1 110 ? -2.368 7.551 20.814 1.00 55.84 110 GLY A O 1
ATOM 860 N N . ASP A 1 111 ? -0.456 8.118 19.776 1.00 64.44 111 ASP A N 1
ATOM 861 C CA . ASP A 1 111 ? -1.104 9.026 18.804 1.00 64.44 111 ASP A CA 1
ATOM 862 C C . ASP A 1 111 ? -0.432 9.039 17.417 1.00 64.44 111 ASP A C 1
ATOM 864 O O . ASP A 1 111 ? -0.536 9.991 16.638 1.00 64.44 111 ASP A O 1
ATOM 868 N N . ALA A 1 112 ? 0.312 7.982 17.082 1.00 71.38 112 ALA A N 1
ATOM 869 C CA . ALA A 1 112 ? 0.894 7.868 15.753 1.00 71.38 112 ALA A CA 1
ATOM 870 C C . ALA A 1 112 ? -0.226 7.766 14.694 1.00 71.38 112 ALA A C 1
ATOM 872 O O . ALA A 1 112 ? -1.116 6.921 14.821 1.00 71.38 112 ALA A O 1
ATOM 873 N N . PRO A 1 113 ? -0.183 8.563 13.606 1.00 78.81 113 PRO A N 1
ATOM 874 C CA . PRO A 1 113 ? -1.175 8.446 12.545 1.00 78.81 113 PRO A CA 1
ATOM 875 C C . PRO A 1 113 ? -1.106 7.042 11.931 1.00 78.81 113 PRO A C 1
ATOM 877 O O . PRO A 1 113 ? 0.008 6.516 11.790 1.00 78.81 113 PRO A O 1
ATOM 880 N N . PRO A 1 114 ? -2.245 6.453 11.516 1.00 83.50 114 PRO A N 1
ATOM 881 C CA . PRO A 1 114 ? -2.265 5.140 10.885 1.00 83.50 114 PRO A CA 1
ATOM 882 C C . PRO A 1 114 ? -1.309 5.050 9.698 1.00 83.50 114 PRO A C 1
ATOM 884 O O . PRO A 1 114 ? -1.196 5.978 8.889 1.00 83.50 114 PRO A O 1
ATOM 887 N N . ARG A 1 115 ? -0.603 3.922 9.613 1.00 87.06 115 ARG A N 1
ATOM 888 C CA . ARG A 1 115 ? 0.406 3.643 8.586 1.00 87.06 115 ARG A CA 1
ATOM 889 C C . ARG A 1 115 ? 0.181 2.242 8.052 1.00 87.06 115 ARG A C 1
ATOM 891 O O . ARG A 1 115 ? -0.164 1.349 8.817 1.00 87.06 115 ARG A O 1
ATOM 898 N N . LEU A 1 116 ? 0.427 2.048 6.765 1.00 87.38 116 LEU A N 1
ATOM 899 C CA . LEU A 1 116 ? 0.494 0.732 6.142 1.00 87.38 116 LEU A CA 1
ATOM 900 C C . LEU A 1 116 ? 1.887 0.543 5.549 1.00 87.38 116 LEU A C 1
ATOM 902 O O . LEU A 1 116 ? 2.389 1.412 4.843 1.00 87.38 116 LEU A O 1
ATOM 906 N N . PHE A 1 117 ? 2.511 -0.598 5.821 1.00 86.38 117 PHE A N 1
ATOM 907 C CA . PHE A 1 117 ? 3.822 -0.940 5.273 1.00 86.38 117 PHE A CA 1
ATOM 908 C C . PHE A 1 117 ? 3.664 -1.768 4.006 1.00 86.38 117 PHE A C 1
ATOM 910 O O . PHE A 1 117 ? 3.250 -2.916 4.097 1.00 86.38 117 PHE A O 1
ATOM 917 N N . LEU A 1 118 ? 4.023 -1.209 2.854 1.00 85.00 118 LEU A N 1
ATOM 918 C CA . LEU A 1 118 ? 3.941 -1.832 1.540 1.00 85.00 118 LEU A CA 1
ATOM 919 C C . LEU A 1 118 ? 5.315 -2.348 1.101 1.00 85.00 118 LEU A C 1
ATOM 921 O O . LEU A 1 118 ? 6.227 -1.566 0.833 1.00 85.00 118 LEU A O 1
ATOM 925 N N . GLY A 1 119 ? 5.451 -3.666 0.969 1.00 81.25 119 GLY A N 1
ATOM 926 C CA . GLY A 1 119 ? 6.588 -4.263 0.265 1.00 81.25 119 GLY A CA 1
ATOM 927 C C . GLY A 1 119 ? 6.559 -3.894 -1.222 1.00 81.25 119 GLY A C 1
ATOM 928 O O . GLY A 1 119 ? 5.527 -4.003 -1.890 1.00 81.25 119 GLY A O 1
ATOM 929 N N . TYR A 1 120 ? 7.684 -3.427 -1.752 1.00 75.25 120 TYR A N 1
ATOM 930 C CA . TYR A 1 120 ? 7.773 -2.888 -3.102 1.00 75.25 120 TYR A CA 1
ATOM 931 C C . TYR A 1 120 ? 9.067 -3.334 -3.786 1.00 75.25 120 TYR A C 1
ATOM 933 O O . TYR A 1 120 ? 10.174 -3.089 -3.314 1.00 75.25 120 TYR A O 1
ATOM 941 N N . VAL A 1 121 ? 8.924 -3.988 -4.939 1.00 74.94 121 VAL A N 1
ATOM 942 C CA . VAL A 1 121 ? 10.047 -4.341 -5.815 1.00 74.94 121 VAL A CA 1
ATOM 943 C C . VAL A 1 121 ? 9.868 -3.565 -7.110 1.00 74.94 121 VAL A C 1
ATOM 945 O O . VAL A 1 121 ? 9.056 -3.925 -7.960 1.00 74.94 121 VAL A O 1
ATOM 948 N N . CYS A 1 122 ? 10.598 -2.462 -7.256 1.00 70.19 122 CYS A N 1
ATOM 949 C CA . CYS A 1 122 ? 10.532 -1.666 -8.472 1.00 70.19 122 CYS A CA 1
ATOM 950 C C . CYS A 1 122 ? 11.364 -2.295 -9.585 1.00 70.19 122 CYS A C 1
ATOM 952 O O . CYS A 1 122 ? 12.589 -2.351 -9.487 1.00 70.19 122 CYS A O 1
ATOM 954 N N . ARG A 1 123 ? 10.729 -2.657 -10.699 1.00 73.38 123 ARG A N 1
ATOM 955 C CA . ARG A 1 123 ? 11.462 -3.063 -11.909 1.00 73.38 123 ARG A CA 1
ATOM 956 C C . ARG A 1 123 ? 11.734 -1.902 -12.873 1.00 73.38 123 ARG A C 1
ATOM 958 O O . ARG A 1 123 ? 12.614 -2.020 -13.720 1.00 73.38 123 ARG A O 1
ATOM 965 N N . ALA A 1 124 ? 11.003 -0.787 -12.759 1.00 80.00 124 ALA A N 1
ATOM 966 C CA . ALA A 1 124 ? 11.095 0.339 -13.690 1.00 80.00 124 ALA A CA 1
ATOM 967 C C . ALA A 1 124 ? 10.943 1.708 -13.004 1.00 80.00 124 ALA A C 1
ATOM 969 O O . ALA A 1 124 ? 9.924 2.005 -12.379 1.00 80.00 124 ALA A O 1
ATOM 970 N N . THR A 1 125 ? 11.926 2.595 -13.203 1.00 82.50 125 THR A N 1
ATOM 971 C CA . THR A 1 125 ? 11.954 3.958 -12.635 1.00 82.50 125 THR A CA 1
ATOM 972 C C . THR A 1 125 ? 10.696 4.769 -12.952 1.00 82.50 125 THR A C 1
ATOM 974 O O . THR A 1 125 ? 10.228 5.531 -12.110 1.00 82.50 125 THR A O 1
ATOM 977 N N . GLN A 1 126 ? 10.128 4.595 -14.149 1.00 84.56 126 GLN A N 1
ATOM 978 C CA . GLN A 1 126 ? 8.916 5.305 -14.557 1.00 84.56 126 GLN A CA 1
ATOM 979 C C . GLN A 1 126 ? 7.706 4.903 -13.708 1.00 84.56 126 GLN A C 1
ATOM 981 O O . GLN A 1 126 ? 6.988 5.784 -13.243 1.00 84.56 126 GLN A O 1
ATOM 986 N N . THR A 1 127 ? 7.518 3.606 -13.456 1.00 83.50 127 THR A N 1
ATOM 987 C CA . THR A 1 127 ? 6.413 3.098 -12.635 1.00 83.50 127 THR A CA 1
ATOM 988 C C . THR A 1 127 ? 6.557 3.537 -11.182 1.00 83.50 127 THR A C 1
ATOM 990 O O . THR A 1 127 ? 5.572 3.939 -10.572 1.00 83.50 127 THR A O 1
ATOM 993 N N . ARG A 1 128 ? 7.792 3.576 -10.651 1.00 87.19 128 ARG A N 1
ATOM 994 C CA . ARG A 1 128 ? 8.061 4.172 -9.330 1.00 87.19 128 ARG A CA 1
ATOM 995 C C . ARG A 1 128 ? 7.627 5.624 -9.286 1.00 87.19 128 ARG A C 1
ATOM 997 O O . ARG A 1 128 ? 6.848 5.989 -8.423 1.00 87.19 128 ARG A O 1
ATOM 1004 N N . ARG A 1 129 ? 8.114 6.457 -10.206 1.00 89.25 129 ARG A N 1
ATOM 1005 C CA . ARG A 1 129 ? 7.763 7.882 -10.209 1.00 89.25 129 ARG A CA 1
ATOM 1006 C C . ARG A 1 129 ? 6.247 8.070 -10.254 1.00 89.25 129 ARG A C 1
ATOM 1008 O O . ARG A 1 129 ? 5.707 8.843 -9.478 1.00 89.25 129 ARG A O 1
ATOM 1015 N N . GLN A 1 130 ? 5.580 7.300 -11.106 1.00 89.25 130 GLN A N 1
ATOM 1016 C CA . GLN A 1 130 ? 4.138 7.357 -11.259 1.00 89.25 130 GLN A CA 1
ATOM 1017 C C . GLN A 1 130 ? 3.375 6.935 -9.993 1.00 89.25 130 GLN A C 1
ATOM 1019 O O . GLN A 1 130 ? 2.375 7.561 -9.657 1.00 89.25 130 GLN A O 1
ATOM 1024 N N . LEU A 1 131 ? 3.847 5.904 -9.284 1.00 91.31 131 LEU A N 1
ATOM 1025 C CA . LEU A 1 131 ? 3.298 5.489 -7.991 1.00 91.31 131 LEU A CA 1
ATOM 1026 C C . LEU A 1 131 ? 3.345 6.637 -6.978 1.00 91.31 131 LEU A C 1
ATOM 1028 O O . LEU A 1 131 ? 2.345 6.903 -6.323 1.00 91.31 131 LEU A O 1
ATOM 1032 N N . PHE A 1 132 ? 4.483 7.327 -6.872 1.00 92.88 132 PHE A N 1
ATOM 1033 C CA . PHE A 1 132 ? 4.648 8.442 -5.937 1.00 92.88 132 PHE A CA 1
ATOM 1034 C C . PHE A 1 132 ? 3.789 9.653 -6.331 1.00 92.88 132 PHE A C 1
ATOM 1036 O O . PHE A 1 132 ? 3.100 10.197 -5.474 1.00 92.88 132 PHE A O 1
ATOM 1043 N N . GLU A 1 133 ? 3.778 10.033 -7.614 1.00 92.56 133 GLU A N 1
ATOM 1044 C CA . GLU A 1 133 ? 2.957 11.142 -8.130 1.00 92.56 133 GLU A CA 1
ATOM 1045 C C . GLU A 1 133 ? 1.456 10.884 -7.899 1.00 92.56 133 GLU A C 1
ATOM 1047 O O . GLU A 1 133 ? 0.768 11.712 -7.305 1.00 92.56 133 GLU A O 1
ATOM 1052 N N . MET A 1 134 ? 0.949 9.704 -8.281 1.00 92.94 134 MET A N 1
ATOM 1053 C CA . MET A 1 134 ? -0.463 9.361 -8.071 1.00 92.94 134 MET A CA 1
ATOM 1054 C C . MET A 1 134 ? -0.832 9.276 -6.593 1.00 92.94 134 MET A C 1
ATOM 1056 O O . MET A 1 134 ? -1.923 9.690 -6.207 1.00 92.94 134 MET A O 1
ATOM 1060 N N . ALA A 1 135 ? 0.054 8.733 -5.760 1.00 93.88 135 ALA A N 1
ATOM 1061 C CA . ALA A 1 135 ? -0.206 8.656 -4.334 1.00 93.88 135 ALA A CA 1
ATOM 1062 C C . ALA A 1 135 ? -0.335 10.055 -3.726 1.00 93.88 135 ALA A C 1
ATOM 1064 O O . ALA A 1 135 ? -1.300 10.318 -3.007 1.00 93.88 135 ALA A O 1
ATOM 1065 N N . GLU A 1 136 ? 0.566 10.973 -4.080 1.00 92.50 136 GLU A N 1
ATOM 1066 C CA . GLU A 1 136 ? 0.490 12.363 -3.642 1.00 92.50 136 GLU A CA 1
ATOM 1067 C C . GLU A 1 136 ? -0.829 13.015 -4.080 1.00 92.50 136 GLU A C 1
ATOM 1069 O O . GLU A 1 136 ? -1.505 13.640 -3.253 1.00 92.50 136 GLU A O 1
ATOM 1074 N N . ASP A 1 137 ? -1.231 12.840 -5.340 1.00 90.62 137 ASP A N 1
ATOM 1075 C CA . ASP A 1 137 ? -2.500 13.346 -5.878 1.00 90.62 137 ASP A CA 1
ATOM 1076 C C . ASP A 1 137 ? -3.715 12.790 -5.123 1.00 90.62 137 ASP A C 1
ATOM 1078 O O . ASP A 1 137 ? -4.661 13.526 -4.832 1.00 90.62 137 ASP A O 1
ATOM 1082 N N . MET A 1 138 ? -3.664 11.521 -4.715 1.00 91.50 138 MET A N 1
ATOM 1083 C CA . MET A 1 138 ? -4.710 10.864 -3.927 1.00 91.50 138 MET A CA 1
ATOM 1084 C C . MET A 1 138 ? -4.702 11.243 -2.439 1.00 91.50 138 MET A C 1
ATOM 1086 O O . MET A 1 138 ? -5.596 10.818 -1.701 1.00 91.50 138 MET A O 1
ATOM 1090 N N . GLY A 1 139 ? -3.751 12.057 -1.979 1.00 92.44 139 GLY A N 1
ATOM 1091 C CA . GLY A 1 139 ? -3.631 12.424 -0.567 1.00 92.44 139 GLY A CA 1
ATOM 1092 C C . GLY A 1 139 ? -2.945 11.362 0.286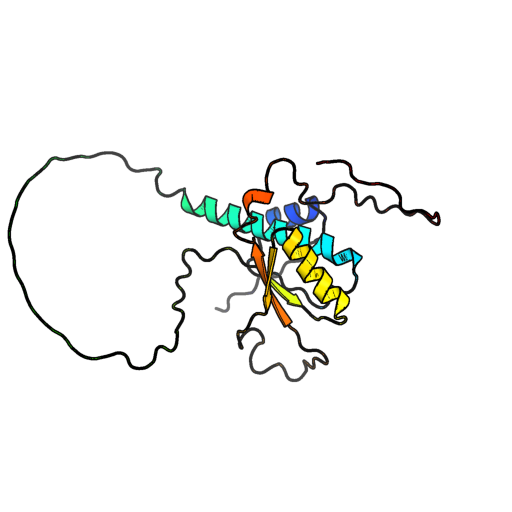 1.00 92.44 139 GLY A C 1
ATOM 1093 O O . GLY A 1 139 ? -3.226 11.264 1.478 1.00 92.44 139 GLY A O 1
ATOM 1094 N N . LEU A 1 140 ? -2.060 10.575 -0.318 1.00 93.50 140 LEU A N 1
ATOM 1095 C CA . LEU A 1 140 ? -1.185 9.623 0.351 1.00 93.50 140 LEU A CA 1
ATOM 1096 C C . LEU A 1 140 ? 0.261 10.136 0.353 1.00 93.50 140 LEU A C 1
ATOM 1098 O O . LEU A 1 140 ? 0.709 10.803 -0.578 1.00 93.50 140 LEU A O 1
ATOM 1102 N N . SER A 1 141 ? 0.998 9.791 1.402 1.00 93.69 141 SER A N 1
ATOM 1103 C CA . SER A 1 141 ? 2.437 10.002 1.534 1.00 93.69 141 SER A CA 1
ATOM 1104 C C . SER A 1 141 ? 3.131 8.647 1.512 1.00 93.69 141 SER A C 1
ATOM 1106 O O . SER A 1 141 ? 2.739 7.753 2.264 1.00 93.69 141 SER A O 1
ATOM 1108 N N . LEU A 1 142 ? 4.131 8.491 0.640 1.00 93.44 142 LEU A N 1
ATOM 1109 C CA . LEU A 1 142 ? 4.960 7.289 0.526 1.00 93.44 142 LEU A CA 1
ATOM 1110 C C . LEU A 1 142 ? 6.384 7.642 0.941 1.00 93.44 142 LEU A C 1
ATOM 1112 O O . LEU A 1 142 ? 7.048 8.438 0.275 1.00 93.44 142 LEU A O 1
ATOM 1116 N N . THR A 1 143 ? 6.878 7.018 2.004 1.00 92.31 143 THR A N 1
ATOM 1117 C CA . THR A 1 143 ? 8.258 7.194 2.467 1.00 92.31 143 THR A CA 1
ATOM 1118 C C . THR A 1 143 ? 8.982 5.851 2.512 1.00 92.31 143 THR A C 1
ATOM 1120 O O . THR A 1 143 ? 8.403 4.858 2.949 1.00 92.31 143 THR A O 1
ATOM 1123 N N . PRO A 1 144 ? 10.241 5.757 2.049 1.00 90.06 144 PRO A N 1
ATOM 1124 C CA . PRO A 1 144 ? 11.036 4.555 2.265 1.00 90.06 144 PRO A CA 1
ATOM 1125 C C . PRO A 1 144 ? 11.218 4.301 3.762 1.00 90.06 144 PRO A C 1
ATOM 1127 O O . PRO A 1 144 ? 11.566 5.210 4.517 1.00 90.06 144 PRO A O 1
ATOM 1130 N N . TRP A 1 145 ? 11.003 3.064 4.192 1.00 87.75 145 TRP A N 1
ATOM 1131 C CA . TRP A 1 145 ? 11.337 2.630 5.538 1.00 87.75 145 TRP A CA 1
ATOM 1132 C C . TRP A 1 145 ? 12.856 2.523 5.675 1.00 87.75 145 TRP A C 1
ATOM 1134 O O . TRP A 1 145 ? 13.504 1.797 4.923 1.00 87.75 145 TRP A O 1
ATOM 1144 N N . ALA A 1 146 ? 13.418 3.250 6.639 1.00 79.75 146 ALA A N 1
ATOM 1145 C CA . ALA A 1 146 ? 14.857 3.281 6.895 1.00 79.75 146 ALA A CA 1
ATOM 1146 C C . ALA A 1 146 ? 15.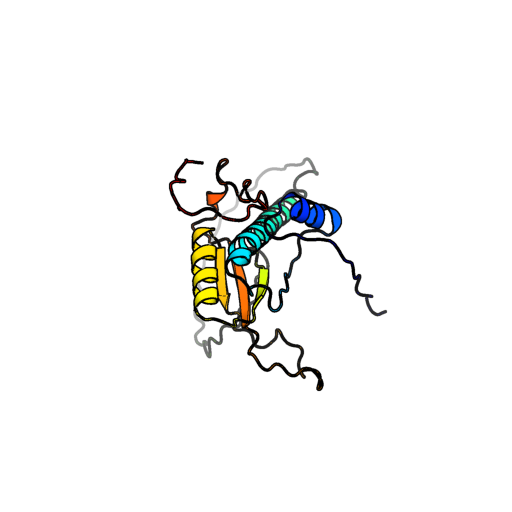321 2.255 7.946 1.00 79.75 146 ALA A C 1
ATOM 1148 O O . ALA A 1 146 ? 16.518 2.158 8.206 1.00 79.75 146 ALA A O 1
ATOM 1149 N N . GLY A 1 147 ? 14.394 1.526 8.577 1.00 74.38 147 GLY A N 1
ATOM 1150 C CA . GLY A 1 147 ? 14.731 0.566 9.624 1.00 74.38 147 GLY A CA 1
ATOM 1151 C C . GLY A 1 147 ? 15.391 -0.694 9.065 1.00 74.38 147 GLY A C 1
ATOM 1152 O O . GLY A 1 147 ? 15.021 -1.202 8.008 1.00 74.38 147 GLY A O 1
ATOM 1153 N N . ASP A 1 148 ? 16.338 -1.225 9.824 1.00 65.12 148 ASP A N 1
ATOM 1154 C CA . ASP A 1 148 ? 17.153 -2.405 9.525 1.00 65.12 148 ASP A CA 1
ATOM 1155 C C . ASP A 1 148 ? 16.446 -3.746 9.821 1.00 65.12 148 ASP A C 1
ATOM 1157 O O . ASP A 1 148 ? 16.908 -4.796 9.386 1.00 65.12 148 ASP A O 1
ATOM 1161 N N . GLY A 1 149 ? 15.296 -3.730 10.505 1.00 61.78 149 GLY A N 1
ATOM 1162 C CA . GLY A 1 149 ? 14.694 -4.928 11.112 1.00 61.78 149 GLY A CA 1
ATOM 1163 C C . GLY A 1 149 ? 13.499 -5.591 10.413 1.00 61.78 149 GLY A C 1
ATOM 1164 O O . GLY A 1 149 ? 12.831 -6.406 11.046 1.00 61.78 149 GLY A O 1
ATOM 1165 N N . PHE A 1 150 ? 13.156 -5.260 9.161 1.00 64.25 150 PHE A N 1
ATOM 1166 C CA . PHE A 1 150 ? 11.945 -5.843 8.547 1.00 64.25 150 PHE A CA 1
ATOM 1167 C C . PHE A 1 150 ? 12.127 -7.297 8.075 1.00 64.25 150 PHE A C 1
ATOM 1169 O O . PHE A 1 150 ? 11.180 -8.085 8.079 1.00 64.25 150 PHE A O 1
ATOM 1176 N N . ILE A 1 151 ? 13.342 -7.675 7.670 1.00 62.66 151 ILE A N 1
ATOM 1177 C CA . ILE A 1 151 ? 13.651 -9.041 7.237 1.00 62.66 151 ILE A CA 1
ATOM 1178 C C . ILE A 1 151 ? 14.201 -9.809 8.445 1.00 62.66 151 ILE A C 1
ATOM 1180 O O . ILE A 1 151 ? 15.100 -9.303 9.113 1.00 62.66 151 ILE A O 1
ATOM 1184 N N . PRO A 1 152 ? 13.698 -11.022 8.747 1.00 60.22 152 PRO A N 1
ATOM 1185 C CA . PRO A 1 152 ? 14.222 -11.806 9.857 1.00 60.22 152 PRO A CA 1
ATOM 1186 C C . PRO A 1 152 ? 15.720 -12.062 9.671 1.00 60.22 152 PRO A C 1
ATOM 1188 O O . PRO A 1 152 ? 16.137 -12.592 8.638 1.00 60.22 152 PRO A O 1
ATOM 1191 N N . GLU A 1 153 ? 16.516 -11.722 10.686 1.00 59.50 153 GLU A N 1
ATOM 1192 C CA . GLU A 1 153 ? 17.936 -12.057 10.733 1.00 59.50 153 GLU A CA 1
ATOM 1193 C C . GLU A 1 153 ? 18.182 -13.341 11.550 1.00 59.50 153 GLU A C 1
ATOM 1195 O O . GLU A 1 153 ? 17.712 -13.454 12.687 1.00 59.50 153 GLU A O 1
ATOM 1200 N N . PRO A 1 154 ? 18.937 -14.320 11.012 1.00 73.19 154 PRO A N 1
ATOM 1201 C CA . PRO A 1 154 ? 19.529 -14.332 9.674 1.00 73.19 154 PRO A CA 1
ATOM 1202 C C . PRO A 1 154 ? 18.496 -14.654 8.583 1.00 73.19 154 PRO A C 1
ATOM 1204 O O . PRO A 1 154 ? 17.603 -15.483 8.780 1.00 73.19 154 PRO A O 1
ATOM 1207 N N . VAL A 1 155 ? 18.684 -14.063 7.397 1.00 65.69 155 VAL A N 1
ATOM 1208 C CA . VAL A 1 155 ? 17.908 -14.404 6.197 1.00 65.69 155 VAL A CA 1
ATOM 1209 C C . VAL A 1 155 ? 17.985 -15.920 5.969 1.00 65.69 155 VAL A C 1
ATOM 1211 O O . VAL A 1 155 ? 19.090 -16.477 5.971 1.00 65.69 155 VAL A O 1
ATOM 1214 N N . PRO A 1 156 ? 16.853 -16.628 5.779 1.00 78.50 156 PRO A N 1
ATOM 1215 C CA . PRO A 1 156 ? 16.889 -18.065 5.560 1.00 78.50 156 PRO A CA 1
ATOM 1216 C C . PRO A 1 156 ? 17.776 -18.408 4.352 1.00 78.50 156 PRO A C 1
ATOM 1218 O O . PRO A 1 156 ? 17.619 -17.802 3.295 1.00 78.50 156 PRO A O 1
ATOM 1221 N N . PRO A 1 157 ? 18.654 -19.424 4.435 1.00 76.06 157 PRO A N 1
ATOM 1222 C CA . PRO A 1 157 ? 19.716 -19.676 3.448 1.00 76.06 157 PRO A CA 1
ATOM 1223 C C . PRO A 1 157 ? 19.230 -20.076 2.042 1.00 76.06 157 PRO A C 1
ATOM 1225 O O . PRO A 1 157 ? 20.044 -20.330 1.164 1.00 76.06 157 PRO A O 1
ATOM 1228 N N . LYS A 1 158 ? 17.914 -20.188 1.831 1.00 79.31 158 LYS A N 1
ATOM 1229 C CA . LYS A 1 158 ? 17.281 -20.478 0.534 1.00 79.31 158 LYS A CA 1
ATOM 1230 C C . LYS A 1 158 ? 16.570 -19.266 -0.074 1.00 79.31 158 LYS A C 1
ATOM 1232 O O . LYS A 1 158 ? 15.933 -19.405 -1.114 1.00 79.31 158 LYS A O 1
ATOM 1237 N N . VAL A 1 159 ? 16.605 -18.119 0.597 1.00 70.38 159 VAL A N 1
ATOM 1238 C CA . VAL A 1 159 ? 15.999 -16.879 0.120 1.00 70.38 159 VAL A CA 1
ATOM 1239 C C . VAL A 1 159 ? 17.101 -16.072 -0.550 1.00 70.38 159 VAL A C 1
ATOM 1241 O O . VAL A 1 159 ? 17.882 -15.394 0.107 1.00 70.38 159 VAL A O 1
ATOM 1244 N N . GLU A 1 160 ? 17.176 -16.191 -1.870 1.00 67.12 160 GLU A N 1
ATOM 1245 C CA . GLU A 1 160 ? 18.013 -15.342 -2.713 1.00 67.12 160 GLU A CA 1
ATOM 1246 C C . GLU A 1 160 ? 17.101 -14.307 -3.376 1.00 67.12 160 GLU A C 1
ATOM 1248 O O . GLU A 1 160 ? 16.168 -14.673 -4.093 1.00 67.12 160 GLU A O 1
ATOM 1253 N N . SER A 1 161 ? 17.342 -13.019 -3.127 1.00 66.69 161 SER A N 1
ATOM 1254 C CA . SER A 1 161 ? 16.685 -11.946 -3.872 1.00 66.69 161 SER A CA 1
ATOM 1255 C C . SER A 1 161 ? 17.681 -11.332 -4.841 1.00 66.69 161 SER A C 1
ATOM 1257 O O . SER A 1 161 ? 18.749 -10.881 -4.440 1.00 66.69 161 SER A O 1
ATOM 1259 N N . VAL A 1 162 ? 17.334 -11.318 -6.127 1.00 70.44 162 VAL A N 1
ATOM 1260 C CA . VAL A 1 162 ? 18.144 -10.661 -7.169 1.00 70.44 162 VAL A CA 1
ATOM 1261 C C . VAL A 1 162 ? 17.927 -9.143 -7.155 1.00 70.44 162 VAL A C 1
ATOM 1263 O O . VAL A 1 162 ? 18.732 -8.394 -7.701 1.00 70.44 162 VAL A O 1
ATOM 1266 N N . LEU A 1 163 ? 16.837 -8.688 -6.534 1.00 69.19 163 LEU A N 1
ATOM 1267 C CA . LEU A 1 163 ? 16.448 -7.285 -6.455 1.00 69.19 163 LEU A CA 1
ATOM 1268 C C . LEU A 1 163 ? 16.333 -6.851 -4.996 1.00 69.19 163 LEU A C 1
ATOM 1270 O O . LEU A 1 163 ? 15.909 -7.625 -4.136 1.00 69.19 163 LEU A O 1
ATOM 1274 N N . GLU A 1 164 ? 16.692 -5.604 -4.721 1.00 71.25 164 GLU A N 1
ATOM 1275 C CA . GLU A 1 164 ? 16.470 -5.012 -3.408 1.00 71.25 164 GLU A CA 1
ATOM 1276 C C . GLU A 1 164 ? 14.963 -4.813 -3.202 1.00 71.25 164 GLU A C 1
ATOM 1278 O O . GLU A 1 164 ? 14.285 -4.171 -4.009 1.00 71.25 164 GLU A O 1
ATOM 1283 N N . LEU A 1 165 ? 14.429 -5.432 -2.147 1.00 75.56 165 LEU A N 1
ATOM 1284 C CA . LEU A 1 165 ? 13.076 -5.169 -1.679 1.00 75.56 165 LEU A CA 1
ATOM 1285 C C . LEU A 1 165 ? 13.112 -3.844 -0.922 1.00 75.56 165 LEU A C 1
ATOM 1287 O O . LEU A 1 165 ? 13.757 -3.746 0.120 1.00 75.56 165 LEU A O 1
ATOM 1291 N N . GLU A 1 166 ? 12.408 -2.841 -1.431 1.00 80.19 166 GLU A N 1
ATOM 1292 C CA . GLU A 1 166 ? 12.150 -1.620 -0.682 1.00 80.19 166 GLU A CA 1
ATOM 1293 C C . GLU A 1 166 ? 10.865 -1.820 0.129 1.00 80.19 166 GLU A C 1
ATOM 1295 O O . GLU A 1 166 ? 9.876 -2.367 -0.363 1.00 80.19 166 GLU A O 1
ATOM 1300 N N . LEU A 1 167 ? 10.860 -1.369 1.379 1.00 84.62 167 LEU A N 1
ATOM 1301 C CA . LEU A 1 167 ? 9.634 -1.256 2.158 1.00 84.62 167 LEU A CA 1
ATOM 1302 C C . LEU A 1 167 ? 9.208 0.210 2.146 1.00 84.62 167 LEU A C 1
ATOM 1304 O O . LEU A 1 167 ? 9.998 1.091 2.476 1.00 84.62 167 LEU A O 1
ATOM 1308 N N . LEU A 1 168 ? 7.971 0.474 1.745 1.00 89.31 168 LEU A N 1
ATOM 1309 C CA . LEU A 1 168 ? 7.382 1.806 1.747 1.00 89.31 168 LEU A CA 1
ATOM 1310 C C . LEU A 1 168 ? 6.405 1.918 2.913 1.00 89.31 168 LEU A C 1
ATOM 1312 O O . LEU A 1 168 ? 5.571 1.042 3.118 1.00 89.31 168 LEU A O 1
ATOM 1316 N N . VAL A 1 169 ? 6.474 3.011 3.656 1.00 91.00 169 VAL A N 1
ATOM 1317 C CA . VAL A 1 169 ? 5.443 3.400 4.612 1.00 91.00 169 VAL A CA 1
ATOM 1318 C C . VAL A 1 169 ? 4.454 4.290 3.878 1.00 91.00 169 VAL A C 1
ATOM 1320 O O . VAL A 1 169 ? 4.829 5.321 3.320 1.00 91.00 169 VAL A O 1
ATOM 1323 N N . VAL A 1 170 ? 3.193 3.877 3.869 1.00 92.75 170 VAL A N 1
ATOM 1324 C CA . VAL A 1 170 ? 2.079 4.617 3.285 1.00 92.75 170 VAL A CA 1
ATOM 1325 C C . VAL A 1 170 ? 1.250 5.225 4.404 1.00 92.75 170 VAL A C 1
ATOM 1327 O O . VAL A 1 170 ? 0.841 4.531 5.336 1.00 92.75 170 VAL A O 1
ATOM 1330 N N . GLN A 1 171 ? 0.991 6.523 4.310 1.00 93.19 171 GLN A N 1
ATOM 1331 C CA . GLN A 1 171 ? 0.193 7.275 5.278 1.00 93.19 171 GLN A CA 1
ATOM 1332 C C . GLN A 1 171 ? -0.787 8.197 4.559 1.00 93.19 171 GLN A C 1
ATOM 1334 O O . GLN A 1 171 ? -0.566 8.571 3.409 1.00 93.19 171 GLN A O 1
ATOM 1339 N N . LEU A 1 172 ? -1.847 8.612 5.250 1.00 92.19 172 LEU A N 1
ATOM 1340 C CA . LEU A 1 172 ? -2.673 9.725 4.787 1.00 92.19 172 LEU A CA 1
ATOM 1341 C C . LEU A 1 172 ? -1.890 11.029 4.952 1.00 92.19 172 LEU A C 1
ATOM 1343 O O . LEU A 1 172 ? -1.380 11.325 6.033 1.00 92.19 172 LEU A O 1
ATOM 1347 N N . SER A 1 173 ? -1.816 11.823 3.891 1.00 89.94 173 SER A N 1
ATOM 1348 C CA . SER A 1 173 ? -1.150 13.121 3.931 1.00 89.94 173 SER A CA 1
ATOM 1349 C C . SER A 1 173 ? -1.941 14.081 4.827 1.00 89.94 173 SER A C 1
ATOM 1351 O O . SER A 1 173 ? -3.132 14.278 4.576 1.00 89.94 173 SER A O 1
ATOM 1353 N N . PRO A 1 174 ? -1.316 14.707 5.844 1.00 80.75 174 PRO A N 1
ATOM 1354 C CA . PRO A 1 174 ? -2.008 15.556 6.821 1.00 80.75 174 PRO A CA 1
ATOM 1355 C C . PRO A 1 174 ? -2.744 16.728 6.165 1.00 80.75 174 PRO A C 1
ATOM 1357 O O . PRO A 1 174 ? -3.882 17.023 6.518 1.00 80.75 174 PRO A O 1
ATOM 1360 N N . ASP A 1 175 ? -2.144 17.315 5.131 1.00 76.69 175 ASP A N 1
ATOM 1361 C CA . ASP A 1 175 ? -2.692 18.470 4.411 1.00 76.69 175 ASP A CA 1
ATOM 1362 C C . ASP A 1 175 ? -3.848 18.111 3.461 1.00 76.69 175 ASP A C 1
ATOM 1364 O O . ASP A 1 175 ? -4.512 18.989 2.912 1.00 76.69 175 ASP A O 1
ATOM 1368 N N . LYS A 1 176 ? -4.080 16.813 3.238 1.00 70.06 176 LYS A N 1
ATOM 1369 C CA . LYS A 1 176 ? -5.043 16.272 2.270 1.00 70.06 176 LYS A CA 1
ATOM 1370 C C . LYS A 1 176 ? -6.053 15.311 2.918 1.00 70.06 176 LYS A C 1
ATOM 1372 O O . LYS A 1 176 ? -6.786 14.624 2.209 1.00 70.06 176 LYS A O 1
ATOM 1377 N N . GLN A 1 177 ? -6.141 15.280 4.252 1.00 63.78 177 GLN A N 1
ATOM 1378 C CA . GLN A 1 177 ? -7.115 14.436 4.967 1.00 63.78 177 GLN A CA 1
ATOM 1379 C C . GLN A 1 177 ? -8.569 14.858 4.700 1.00 63.78 177 GLN A C 1
ATOM 1381 O O . GLN A 1 177 ? -9.470 14.027 4.733 1.00 63.78 177 GLN A O 1
ATOM 1386 N N . ASP A 1 178 ? -8.780 16.130 4.352 1.00 58.41 178 ASP A N 1
ATOM 1387 C CA . ASP A 1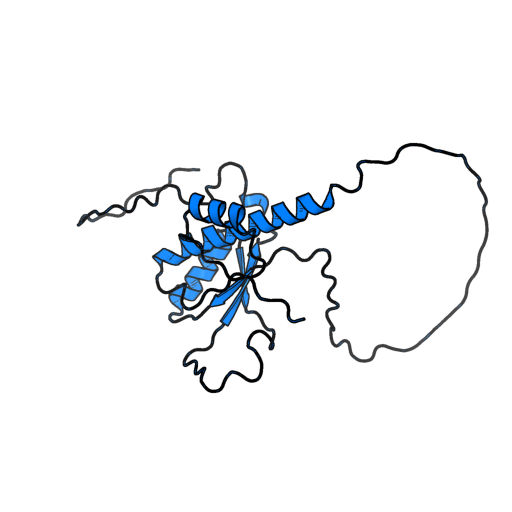 178 ? -10.084 16.708 4.001 1.00 58.41 178 ASP A CA 1
ATOM 1388 C C . ASP A 1 178 ? -10.551 16.365 2.575 1.00 58.41 178 ASP A C 1
ATOM 1390 O O . ASP A 1 178 ? -11.603 16.840 2.138 1.00 58.41 178 ASP A O 1
ATOM 1394 N N . ILE A 1 179 ? -9.790 15.556 1.822 1.00 54.72 179 ILE A N 1
ATOM 1395 C CA . ILE A 1 179 ? -10.214 15.124 0.486 1.00 54.72 179 ILE A CA 1
ATOM 1396 C C . ILE A 1 179 ? -11.484 14.281 0.574 1.00 54.72 179 ILE A C 1
ATOM 1398 O O . ILE A 1 179 ? -12.245 14.334 -0.370 1.00 54.72 179 ILE A O 1
ATOM 1402 N N . ASP A 1 180 ? -11.804 13.639 1.702 1.00 52.31 180 ASP A N 1
ATOM 1403 C CA . ASP A 1 180 ? -13.051 12.876 1.898 1.00 52.31 180 ASP A CA 1
ATOM 1404 C C . ASP A 1 180 ? -14.305 13.774 2.067 1.00 52.31 180 ASP A C 1
ATOM 1406 O O . ASP A 1 180 ? -15.255 13.448 2.785 1.00 52.31 180 ASP A O 1
ATOM 1410 N N . ARG A 1 181 ? -14.334 14.943 1.405 1.00 51.88 181 ARG A N 1
ATOM 1411 C CA . ARG A 1 181 ? -15.575 15.693 1.209 1.00 51.88 181 ARG A CA 1
ATOM 1412 C C . ARG A 1 181 ? -16.564 14.780 0.477 1.00 51.88 181 ARG A C 1
ATOM 1414 O O . ARG A 1 181 ? -16.183 14.157 -0.515 1.00 51.88 181 ARG A O 1
ATOM 1421 N N . PRO A 1 182 ? -17.842 14.735 0.893 1.00 43.97 182 PRO A N 1
ATOM 1422 C CA . PRO A 1 182 ? -18.872 14.036 0.133 1.00 43.97 182 PRO A CA 1
ATOM 1423 C C . PRO A 1 182 ? -18.871 14.566 -1.311 1.00 43.97 182 PRO A C 1
ATOM 1425 O O . PRO A 1 182 ? -19.235 15.717 -1.544 1.00 43.97 182 PRO A O 1
ATOM 1428 N N . GLY A 1 183 ? -18.383 13.750 -2.252 1.00 48.66 183 GLY A N 1
ATOM 1429 C CA . GLY A 1 183 ? -18.161 14.136 -3.651 1.00 48.66 183 GLY A CA 1
ATOM 1430 C C . GLY A 1 183 ? -16.867 13.596 -4.271 1.00 48.66 183 GLY A C 1
ATOM 1431 O O . GLY A 1 183 ? -16.834 13.356 -5.474 1.00 48.66 183 GLY A O 1
ATOM 1432 N N . THR A 1 184 ? -15.815 13.319 -3.493 1.00 55.97 184 THR A N 1
ATOM 1433 C CA . THR A 1 184 ? -14.622 12.656 -4.046 1.00 55.97 184 THR A CA 1
ATOM 1434 C C . THR A 1 184 ? -14.858 11.155 -4.120 1.00 55.97 184 THR A C 1
ATOM 1436 O O . THR A 1 184 ? -14.902 10.465 -3.100 1.00 55.97 184 THR A O 1
ATOM 1439 N N . CYS A 1 185 ? -15.033 10.635 -5.329 1.00 59.09 185 CYS A N 1
ATOM 1440 C CA . CYS A 1 185 ? -15.137 9.199 -5.545 1.00 59.09 185 CYS A CA 1
ATOM 1441 C C . CYS A 1 185 ? -13.788 8.549 -5.196 1.00 59.09 185 CYS A C 1
ATOM 1443 O O . CYS A 1 185 ? -12.838 8.661 -5.962 1.00 59.09 185 CYS A O 1
ATOM 1445 N N . LEU A 1 186 ? -13.693 7.911 -4.021 1.00 68.62 186 LEU A N 1
ATOM 1446 C CA . LEU A 1 186 ? -12.502 7.153 -3.601 1.00 68.62 186 LEU A CA 1
ATOM 1447 C C . LEU A 1 186 ? -12.201 5.980 -4.534 1.00 68.62 186 LEU A C 1
ATOM 1449 O O . LEU A 1 186 ? -11.048 5.605 -4.683 1.00 68.62 186 LEU A O 1
ATOM 1453 N N . PHE A 1 187 ? -13.250 5.421 -5.128 1.00 74.44 187 PHE A N 1
ATOM 1454 C CA . PHE A 1 187 ? -13.169 4.369 -6.122 1.00 74.44 187 PHE A CA 1
ATOM 1455 C C . PHE A 1 187 ? -13.753 4.910 -7.415 1.00 74.44 187 PHE A C 1
ATOM 1457 O O . PHE A 1 187 ? -14.897 5.389 -7.436 1.00 74.44 187 PHE A O 1
ATOM 1464 N N . SER A 1 188 ? -12.974 4.850 -8.489 1.00 68.94 188 SER A N 1
ATOM 1465 C CA . SER A 1 188 ? -13.452 5.217 -9.816 1.00 68.94 188 SER A CA 1
ATOM 1466 C C . SER A 1 188 ? -14.585 4.270 -10.219 1.00 68.94 188 SER A C 1
ATOM 1468 O O . SER A 1 188 ? -14.351 3.128 -10.597 1.00 68.94 188 SER A O 1
ATOM 1470 N N . SER A 1 189 ? -15.836 4.738 -10.165 1.00 54.84 189 SER A N 1
ATOM 1471 C CA . SER A 1 189 ? -17.034 3.920 -10.450 1.00 54.84 189 SER A CA 1
ATOM 1472 C C . SER A 1 189 ? -17.158 3.461 -11.917 1.00 54.84 189 SER A C 1
ATOM 1474 O O . SER A 1 189 ? -18.138 2.819 -12.279 1.00 54.84 189 SER A O 1
ATOM 1476 N N . ASP A 1 190 ? -16.165 3.768 -12.756 1.00 48.34 190 ASP A N 1
ATOM 1477 C CA . ASP A 1 190 ? -16.174 3.565 -14.207 1.00 48.34 190 ASP A CA 1
ATOM 1478 C C . ASP A 1 190 ? -15.145 2.531 -14.703 1.00 48.34 190 ASP A C 1
ATOM 1480 O O . ASP A 1 190 ? -14.823 2.497 -15.890 1.00 48.34 190 ASP A O 1
ATOM 1484 N N . ALA A 1 191 ? -14.667 1.617 -13.852 1.00 46.94 191 ALA A N 1
ATOM 1485 C CA . ALA A 1 191 ? -13.970 0.419 -14.329 1.00 46.94 191 ALA A CA 1
ATOM 1486 C C . ALA A 1 191 ? -14.968 -0.625 -14.879 1.00 46.94 191 ALA A C 1
ATOM 1488 O O . ALA A 1 191 ? -14.978 -1.787 -14.478 1.00 46.94 191 ALA A O 1
ATOM 1489 N N . GLN A 1 192 ? -15.821 -0.233 -15.832 1.00 42.69 192 GLN A N 1
ATOM 1490 C CA . GLN A 1 192 ? -16.391 -1.216 -16.747 1.00 42.69 192 GLN A CA 1
ATOM 1491 C C . GLN A 1 192 ? -15.225 -1.762 -17.566 1.00 42.69 192 GLN A C 1
ATOM 1493 O O . GLN A 1 192 ? -14.666 -1.061 -18.408 1.00 42.69 192 GLN A O 1
ATOM 1498 N N . ILE A 1 193 ? -14.837 -3.009 -17.294 1.00 43.25 193 ILE A N 1
ATOM 1499 C CA . ILE A 1 193 ? -13.901 -3.782 -18.113 1.00 43.25 193 ILE A CA 1
ATOM 1500 C C . ILE A 1 193 ? -14.573 -3.990 -19.477 1.00 43.25 193 ILE A C 1
ATOM 1502 O O . ILE A 1 193 ? -15.232 -4.995 -19.744 1.00 43.25 193 ILE A O 1
ATOM 1506 N N . GLY A 1 194 ? -14.467 -2.973 -20.327 1.00 38.97 194 GLY A N 1
ATOM 1507 C CA . GLY A 1 194 ? -14.910 -2.988 -21.705 1.00 38.97 194 GLY A CA 1
ATOM 1508 C C . GLY A 1 194 ? -13.988 -3.894 -22.501 1.00 38.97 194 GLY A C 1
ATOM 1509 O O . GLY A 1 194 ? -12.880 -3.514 -22.875 1.00 38.97 194 GLY A O 1
ATOM 1510 N N . SER A 1 195 ? -14.456 -5.107 -22.774 1.00 40.75 195 SER A N 1
ATOM 1511 C CA . SER A 1 195 ? -13.990 -5.888 -23.913 1.00 40.75 195 SER A CA 1
ATOM 1512 C C . SER A 1 195 ? -14.395 -5.145 -25.190 1.00 40.75 195 SER A C 1
ATOM 1514 O O . SER A 1 195 ? -15.441 -5.424 -25.764 1.00 40.75 195 SER A O 1
ATOM 1516 N N . GLU A 1 196 ? -13.597 -4.172 -25.632 1.00 42.31 196 GLU A N 1
ATOM 1517 C CA . GLU A 1 196 ? -13.764 -3.576 -26.957 1.00 42.31 196 GLU A CA 1
ATOM 1518 C C . GLU A 1 196 ? -12.462 -3.619 -27.750 1.00 42.31 196 GLU A C 1
ATOM 1520 O O . GLU A 1 196 ? -11.456 -2.962 -27.482 1.00 42.31 196 GLU A O 1
ATOM 1525 N N . VAL A 1 197 ? -12.516 -4.474 -28.764 1.00 48.84 197 VAL A N 1
ATOM 1526 C CA . VAL A 1 197 ? -11.532 -4.622 -29.817 1.00 48.84 197 VAL A CA 1
ATOM 1527 C C . VAL A 1 197 ? -11.669 -3.419 -30.750 1.00 48.84 197 VAL A C 1
ATOM 1529 O O . VAL A 1 197 ? -12.570 -3.377 -31.578 1.00 48.84 197 VAL A O 1
ATOM 1532 N N . GLY A 1 198 ? -10.730 -2.480 -30.655 1.00 47.72 198 GLY A N 1
ATOM 1533 C CA . GLY A 1 198 ? -10.389 -1.557 -31.738 1.00 47.72 198 GLY A CA 1
ATOM 1534 C C . GLY A 1 198 ? -11.207 -0.267 -31.818 1.00 47.72 198 GLY A C 1
ATOM 1535 O O . GLY A 1 198 ? -12.392 -0.268 -32.120 1.00 47.72 198 GLY A O 1
ATOM 1536 N N . GLY A 1 199 ? -10.519 0.868 -31.689 1.00 39.66 199 GLY A N 1
ATOM 1537 C CA . GLY A 1 199 ? -11.096 2.161 -32.043 1.00 39.66 199 GLY A CA 1
ATOM 1538 C C . GLY A 1 199 ? -10.360 3.326 -31.411 1.00 39.66 199 GLY A C 1
ATOM 1539 O O . GLY A 1 199 ? -10.486 3.596 -30.229 1.00 39.66 199 GLY A O 1
ATOM 1540 N N . THR A 1 200 ? -9.572 4.010 -32.226 1.00 45.59 200 THR A N 1
ATOM 1541 C CA . THR A 1 200 ? -8.870 5.264 -31.944 1.00 45.59 200 THR A CA 1
ATOM 1542 C C . THR A 1 200 ? -9.708 6.357 -31.275 1.00 45.59 200 THR A C 1
ATOM 1544 O O . THR A 1 200 ? -10.888 6.509 -31.574 1.00 45.59 200 THR A O 1
ATOM 1547 N N . LEU A 1 201 ? -8.961 7.249 -30.609 1.00 43.41 201 LEU A N 1
ATOM 1548 C CA . LEU A 1 201 ? -9.215 8.681 -30.395 1.00 43.41 201 LEU A CA 1
ATOM 1549 C C . LEU A 1 201 ? -9.677 9.059 -28.978 1.00 43.41 201 LEU A C 1
ATOM 1551 O O . LEU A 1 201 ? -10.857 9.231 -28.693 1.00 43.41 201 LEU A O 1
ATOM 1555 N N . PHE A 1 202 ? -8.673 9.278 -28.123 1.00 46.81 202 PHE A N 1
ATOM 1556 C CA . PHE A 1 202 ? -8.763 10.057 -26.891 1.00 46.81 202 PHE A CA 1
ATOM 1557 C C . PHE A 1 202 ? -9.421 11.414 -27.178 1.00 46.81 202 PHE A C 1
ATOM 1559 O O . PHE A 1 202 ? -8.823 12.288 -27.813 1.00 46.81 202 PHE A O 1
ATOM 1566 N N . LYS A 1 203 ? -10.649 11.588 -26.695 1.00 44.97 203 LYS A N 1
ATOM 1567 C CA . LYS A 1 203 ? -11.271 12.893 -26.509 1.00 44.97 203 LYS A CA 1
ATOM 1568 C C . LYS A 1 203 ? -12.123 12.877 -25.249 1.00 44.97 203 LYS A C 1
ATOM 1570 O O . LYS A 1 203 ? -12.975 12.015 -25.083 1.00 44.97 203 LYS A O 1
ATOM 1575 N N . ASP A 1 204 ? -11.856 13.887 -24.431 1.00 49.88 204 AS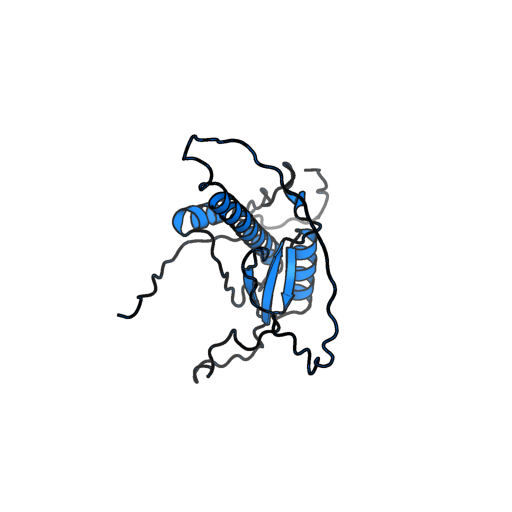P A N 1
ATOM 1576 C CA . ASP A 1 204 ? -12.768 14.508 -23.480 1.00 49.88 204 ASP A CA 1
ATOM 1577 C C . ASP A 1 204 ? -13.346 13.624 -22.371 1.00 49.88 204 ASP A C 1
ATOM 1579 O O . ASP A 1 204 ? -14.411 13.036 -22.513 1.00 49.88 204 ASP A O 1
ATOM 1583 N N . ARG A 1 205 ? -12.722 13.692 -21.188 1.00 37.06 205 ARG A N 1
ATOM 1584 C CA . ARG A 1 205 ? -13.450 13.628 -19.912 1.00 37.06 205 ARG A CA 1
ATOM 1585 C C . ARG A 1 205 ? -12.831 14.578 -18.890 1.00 37.06 205 ARG A C 1
ATOM 1587 O O . ARG A 1 205 ? -12.081 14.186 -18.007 1.00 37.06 205 ARG A O 1
ATOM 1594 N N . GLN A 1 206 ? -13.196 15.850 -19.007 1.00 53.78 206 GLN A N 1
ATOM 1595 C CA . GLN A 1 206 ? -13.566 16.605 -17.816 1.00 53.78 206 GLN A CA 1
ATOM 1596 C C . GLN A 1 206 ? -15.091 16.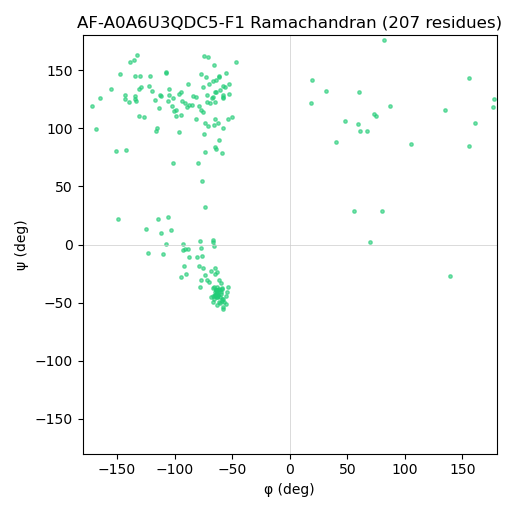614 -17.754 1.00 53.78 206 GLN A C 1
ATOM 1598 O O . GLN A 1 206 ? -15.749 17.245 -18.577 1.00 53.78 206 GLN A O 1
ATOM 1603 N N . ALA A 1 207 ? -15.640 15.909 -16.772 1.00 33.62 207 ALA A N 1
ATOM 1604 C CA . ALA A 1 207 ? -16.904 16.268 -16.155 1.00 33.62 207 ALA A CA 1
ATOM 1605 C C . ALA A 1 207 ? -16.667 16.271 -14.637 1.00 33.62 207 ALA A C 1
ATOM 1607 O O . ALA A 1 207 ? -15.959 15.390 -14.144 1.00 33.62 207 ALA A O 1
ATOM 1608 N N . PRO A 1 208 ? -17.169 17.287 -13.923 1.00 39.28 208 PRO A N 1
ATOM 1609 C CA . PRO A 1 208 ? -16.856 17.498 -12.520 1.00 39.28 208 PRO A CA 1
ATOM 1610 C C . PRO A 1 208 ? -17.615 16.496 -11.646 1.00 39.28 208 PRO A C 1
ATOM 1612 O O . PRO A 1 208 ? -18.810 16.276 -11.850 1.00 39.28 208 PRO A O 1
ATOM 1615 N N . CYS A 1 209 ? -16.896 15.921 -10.684 1.00 39.69 209 CYS A N 1
ATOM 1616 C CA . CYS A 1 209 ? -17.468 15.455 -9.424 1.00 39.69 209 CYS A CA 1
ATOM 1617 C C . CYS A 1 209 ? -17.642 16.668 -8.501 1.00 39.69 209 CYS A C 1
ATOM 1619 O O . CYS A 1 209 ? -16.740 17.542 -8.527 1.00 39.69 209 CYS A O 1
#